Protein AF-A0A453PPY4-F1 (afdb_monomer_lite)

Organism: Aegilops tauschii subsp. strangulata (NCBI:txid200361)

Secondary structure (DSSP, 8-state):
-HHHHHHHHHHHHHHGGGSS-----PPPHHHHHHHHHHHHHHHHHHHHHHHHTT-STHHHHHHHHHHHHHTTS-GGGGHHHHHHHHHHHHHHHHHHHTT-S-GGGS--HHHHHHTSSSPPPHHHHHHHHHHHHHHHHHHHTT--HHHHHHHHHHHHHIIIIIS-SGGGHHHHHHHHHHHHHHHHHT-GGGHHHHHHHHHHHHHHHHHHHHH-SS--HHHHHHHHHHHHHHHHHHHHTT--HHHHHHHHHHHHHHHHHHHTS----TT---S---TTHHHHHHHHHHHHHHHHTT-

Foldseek 3Di:
DVLLVVLVVVQVVVPVPPDDDDDDDDDDPVNNLVSLLVSLVVLLVVLVVCVVVVHPCSLVSLLVSLQRSVQGDPQVSCLVSSLSSLLSLLVSLCVVCLPPPPLVPGDDSLVSQCPDPRHHPLVSSLSSLVSNLVSLVVCCVVPRPSSLVSNVVSLCCCQPPRQPDLVNLQVNLVSLQVVLVSQVVVDLVSLVVSLVSLVSSLVSLVVVCVPDPDPPLSSLQSNLVSLLSNLVSCVSVVHDVVSNVVSLCSSVVSVVVVVPDDDDDPPPDPPDPDPCPVVSNVVSVVSVVVVVVVD

Sequence (295 aa):
QATWAQIRLSYCRLSTRTEGHIIIEDLPKDTLKDIITDAFARIDKMVNTLHRCGSKVIRDIVVKSLSELLAHGDTSDYHKSYSVLIESWVKITLKDFANDQNMDSAPLLYHSLMGYPSPLPKKLIGSILEQELLKYGEMESRATMLCGNMQIRIIDILLNELYCSKEYYLDRSKVLVRKAHALRSSGVQNISRCLESLSEAISLLRSILLDSSRGNAIVMHELAIAYCLHAHCAQEANRGGKVIFDDARSAVGLWSKMGTSHHSSPGVIFQQPSETLVPLLCSLVDLLAMKVSQS

Structure (mmCIF, N/CA/C/O backbone):
data_AF-A0A453PPY4-F1
#
_entry.id   AF-A0A453PPY4-F1
#
loop_
_atom_site.group_PDB
_atom_site.id
_atom_site.type_symbol
_atom_site.label_atom_id
_atom_site.label_alt_id
_atom_site.label_comp_id
_atom_site.label_asym_id
_atom_site.label_entity_id
_atom_site.label_seq_id
_atom_site.pdbx_PDB_ins_code
_atom_site.Cartn_x
_atom_site.Cartn_y
_atom_site.Cartn_z
_atom_site.occupancy
_atom_site.B_iso_or_equiv
_atom_site.auth_seq_id
_atom_site.auth_comp_id
_atom_site.auth_asym_id
_atom_site.auth_atom_id
_atom_site.pdbx_PDB_model_num
ATOM 1 N N . GLN A 1 1 ? -13.877 1.313 29.189 1.00 43.31 1 GLN A N 1
ATOM 2 C CA . GLN A 1 1 ? -13.217 2.497 29.793 1.00 43.31 1 GLN A CA 1
ATOM 3 C C . GLN A 1 1 ? -11.997 2.127 30.642 1.00 43.31 1 GLN A C 1
ATOM 5 O O . GLN A 1 1 ? -10.986 2.791 30.479 1.00 43.31 1 GLN A O 1
ATOM 10 N N . ALA A 1 2 ? -12.036 1.075 31.474 1.00 47.91 2 ALA A N 1
ATOM 11 C CA . ALA A 1 2 ? -10.915 0.693 32.352 1.00 47.91 2 ALA A CA 1
ATOM 12 C C . ALA A 1 2 ? -9.595 0.358 31.620 1.00 47.91 2 ALA A C 1
ATOM 14 O O . ALA A 1 2 ? -8.552 0.858 32.016 1.00 47.91 2 ALA A O 1
ATOM 15 N N . THR A 1 3 ? -9.627 -0.395 30.514 1.00 49.12 3 THR A N 1
ATOM 16 C CA . THR A 1 3 ? -8.420 -0.727 29.723 1.00 49.12 3 THR A CA 1
ATOM 17 C C . THR A 1 3 ? -7.735 0.519 29.158 1.00 49.12 3 THR A C 1
ATOM 19 O O . THR A 1 3 ? -6.527 0.680 29.288 1.00 49.12 3 THR A O 1
ATOM 22 N N . TRP A 1 4 ? -8.529 1.442 28.610 1.00 50.38 4 TRP A N 1
ATOM 23 C CA . TRP A 1 4 ? -8.077 2.737 28.092 1.00 50.38 4 TRP A CA 1
ATOM 24 C C . TRP A 1 4 ? -7.473 3.613 29.184 1.00 50.38 4 TRP A C 1
ATOM 26 O O . TRP A 1 4 ? -6.394 4.164 29.010 1.00 50.38 4 TRP A O 1
ATOM 36 N N . ALA A 1 5 ? -8.138 3.686 30.339 1.00 52.53 5 ALA A N 1
ATOM 37 C CA . ALA A 1 5 ? -7.643 4.420 31.494 1.00 52.53 5 ALA A CA 1
ATOM 38 C C . ALA A 1 5 ? -6.341 3.819 32.037 1.00 52.53 5 ALA A C 1
ATOM 40 O O . ALA A 1 5 ? -5.437 4.564 32.385 1.00 52.53 5 ALA A O 1
ATOM 41 N N . GLN A 1 6 ? -6.214 2.493 32.071 1.00 54.56 6 GLN A N 1
ATOM 42 C CA . GLN A 1 6 ? -5.026 1.820 32.584 1.00 54.56 6 GLN A CA 1
ATOM 43 C C . GLN A 1 6 ? -3.830 1.973 31.643 1.00 54.56 6 GLN A C 1
ATOM 45 O O . GLN A 1 6 ? -2.740 2.272 32.113 1.00 54.56 6 GLN A O 1
ATOM 50 N N . ILE A 1 7 ? -4.031 1.879 30.326 1.00 53.91 7 ILE A N 1
ATOM 51 C CA . ILE A 1 7 ? -2.965 2.133 29.345 1.00 53.91 7 ILE A CA 1
ATOM 52 C C . ILE A 1 7 ? -2.578 3.614 29.333 1.00 53.91 7 ILE A C 1
ATOM 54 O O . ILE A 1 7 ? -1.393 3.937 29.363 1.00 53.91 7 ILE A O 1
ATOM 58 N N . ARG A 1 8 ? -3.559 4.522 29.379 1.00 52.62 8 ARG A N 1
ATOM 59 C CA . ARG A 1 8 ? -3.311 5.964 29.476 1.00 52.62 8 ARG A CA 1
ATOM 60 C C . ARG A 1 8 ? -2.610 6.335 30.781 1.00 52.62 8 ARG A C 1
ATOM 62 O O . ARG A 1 8 ? -1.731 7.176 30.752 1.00 52.62 8 ARG A O 1
ATOM 69 N N . LEU A 1 9 ? -2.923 5.693 31.907 1.00 52.78 9 LEU A N 1
ATOM 70 C CA . LEU A 1 9 ? -2.203 5.880 33.174 1.00 52.78 9 LEU A CA 1
ATOM 71 C C . LEU A 1 9 ? -0.770 5.349 33.097 1.00 52.78 9 LEU A C 1
ATOM 73 O O . LEU A 1 9 ? 0.145 6.028 33.560 1.00 52.78 9 LEU A O 1
ATOM 77 N N . SER A 1 10 ? -0.561 4.180 32.488 1.00 51.88 10 SER A N 1
ATOM 78 C CA . SER A 1 10 ? 0.781 3.646 32.232 1.00 51.88 10 SER A CA 1
ATOM 79 C C . SER A 1 10 ? 1.594 4.592 31.350 1.00 51.88 10 SER A C 1
ATOM 81 O O . SER A 1 10 ? 2.770 4.804 31.618 1.00 51.88 10 SER A O 1
ATOM 83 N N . TYR A 1 11 ? 0.962 5.217 30.353 1.00 45.97 11 TYR A N 1
ATOM 84 C CA . TYR A 1 11 ? 1.629 6.135 29.438 1.00 45.97 11 TYR A CA 1
ATOM 85 C C . TYR A 1 11 ? 1.823 7.558 29.988 1.00 45.97 11 TYR A C 1
ATOM 87 O O . TYR A 1 11 ? 2.898 8.134 29.858 1.00 45.97 11 TYR A O 1
ATOM 95 N N . CYS A 1 12 ? 0.835 8.146 30.663 1.00 43.00 12 CYS A N 1
ATOM 96 C CA . CYS A 1 12 ? 0.977 9.458 31.299 1.00 43.00 12 CYS A CA 1
ATOM 97 C C . CYS A 1 12 ? 2.079 9.446 32.367 1.00 43.00 12 CYS A C 1
ATOM 99 O O . CYS A 1 12 ? 2.821 10.417 32.462 1.00 43.00 12 CYS A O 1
ATOM 101 N N . ARG A 1 13 ? 2.259 8.328 33.090 1.00 44.62 13 ARG A N 1
ATOM 102 C CA . ARG A 1 13 ? 3.415 8.122 33.983 1.00 44.62 13 ARG A CA 1
ATOM 103 C C . ARG A 1 13 ? 4.765 8.144 33.247 1.00 44.62 13 ARG A C 1
ATOM 105 O O . ARG A 1 13 ? 5.772 8.463 33.869 1.00 44.62 13 ARG A O 1
ATOM 112 N N . LEU A 1 14 ? 4.792 7.830 31.949 1.00 41.56 14 LEU A N 1
ATOM 113 C CA . LEU A 1 14 ? 5.986 7.898 31.098 1.00 41.56 14 LEU A CA 1
ATOM 114 C C . LEU A 1 14 ? 6.218 9.311 30.530 1.00 41.56 14 LEU A C 1
ATOM 116 O O . LEU A 1 14 ? 7.365 9.724 30.406 1.00 41.56 14 LEU A O 1
ATOM 120 N N . SER A 1 15 ? 5.156 10.062 30.207 1.00 35.62 15 SER A N 1
ATOM 121 C CA . SER A 1 15 ? 5.246 11.361 29.515 1.00 35.62 15 SER A CA 1
ATOM 122 C C . SER A 1 15 ? 5.431 12.580 30.428 1.00 35.62 15 SER A C 1
ATOM 124 O O . SER A 1 15 ? 5.964 13.582 29.962 1.00 35.62 15 SER A O 1
ATOM 126 N N . THR A 1 16 ? 5.036 12.540 31.705 1.00 34.69 16 THR A N 1
ATOM 127 C CA . THR A 1 16 ? 5.286 13.648 32.659 1.00 34.69 16 THR A CA 1
ATOM 128 C C . THR A 1 16 ? 6.731 13.686 33.179 1.00 34.69 16 THR A C 1
ATOM 130 O O . THR A 1 16 ? 7.041 14.442 34.090 1.00 34.69 16 THR A O 1
ATOM 133 N N . ARG A 1 17 ? 7.627 12.865 32.615 1.00 42.91 17 ARG A N 1
ATOM 134 C CA . ARG A 1 17 ? 9.033 12.711 33.024 1.00 42.91 17 ARG A CA 1
ATOM 135 C C . ARG A 1 17 ? 9.975 13.821 32.539 1.00 42.91 17 ARG A C 1
ATOM 137 O O . ARG A 1 17 ? 11.157 13.769 32.864 1.00 42.91 17 ARG A O 1
ATOM 144 N N . THR A 1 18 ? 9.493 14.811 31.784 1.00 36.62 18 THR A N 1
ATOM 145 C CA . THR A 1 18 ? 10.349 15.888 31.248 1.00 36.62 18 THR A CA 1
ATOM 146 C C . THR A 1 18 ? 10.555 17.060 32.214 1.00 36.62 18 THR A C 1
ATOM 148 O O . THR A 1 18 ? 11.471 17.847 32.004 1.00 36.62 18 THR A O 1
ATOM 151 N N . GLU A 1 19 ? 9.782 17.163 33.300 1.00 35.72 19 GLU A N 1
ATOM 152 C CA . GLU A 1 19 ? 9.942 18.223 34.305 1.00 35.72 19 GLU A CA 1
ATOM 153 C C . GLU A 1 19 ? 9.882 17.648 35.726 1.00 35.72 19 GLU A C 1
ATOM 155 O O . GLU A 1 19 ? 8.814 17.398 36.276 1.00 35.72 19 GLU A O 1
ATOM 160 N N . GLY A 1 20 ? 11.056 17.473 36.339 1.00 34.19 20 GLY A N 1
ATOM 161 C CA . GLY A 1 20 ? 11.191 17.313 37.789 1.00 34.19 20 GLY A CA 1
ATOM 162 C C . GLY A 1 20 ? 11.384 15.877 38.281 1.00 34.19 20 GLY A C 1
ATOM 163 O O . GLY A 1 20 ? 10.485 15.046 38.254 1.00 34.19 20 GLY A O 1
ATOM 164 N N . HIS A 1 21 ? 12.591 15.626 38.788 1.00 40.94 21 HIS A N 1
ATOM 165 C CA . HIS A 1 21 ? 13.063 14.427 39.480 1.00 40.94 21 HIS A CA 1
ATOM 166 C C . HIS A 1 21 ? 12.036 13.680 40.350 1.00 40.94 21 HIS A C 1
ATOM 168 O O . HIS A 1 21 ? 11.697 14.170 41.423 1.00 40.94 21 HIS A O 1
ATOM 174 N N . ILE A 1 22 ? 11.723 12.424 39.993 1.00 33.16 22 ILE A N 1
ATOM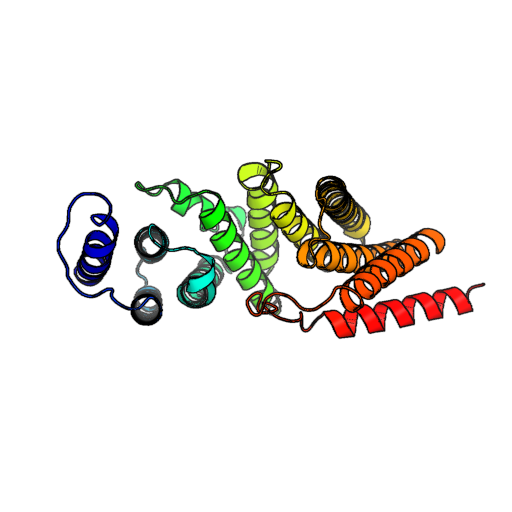 175 C CA . ILE A 1 22 ? 11.502 11.316 40.944 1.00 33.16 22 ILE A CA 1
ATOM 176 C C . ILE A 1 22 ? 12.042 10.019 40.311 1.00 33.16 22 ILE A C 1
ATOM 178 O O . ILE A 1 22 ? 11.640 9.637 39.213 1.00 33.16 22 ILE A O 1
ATOM 182 N N . ILE A 1 23 ? 12.971 9.353 41.002 1.00 40.59 23 ILE A N 1
ATOM 183 C CA . ILE A 1 23 ? 13.568 8.066 40.614 1.00 40.59 23 ILE A CA 1
ATOM 184 C C . ILE A 1 23 ? 12.513 6.966 40.809 1.00 40.59 23 ILE A C 1
ATOM 186 O O . ILE A 1 23 ? 12.237 6.571 41.938 1.00 40.59 23 ILE A O 1
ATOM 190 N N . ILE A 1 24 ? 11.914 6.484 39.718 1.00 36.06 24 ILE A N 1
ATOM 191 C CA . ILE A 1 24 ? 11.150 5.227 39.667 1.00 36.06 24 ILE A CA 1
ATOM 192 C C . ILE A 1 24 ? 11.548 4.528 38.366 1.00 36.06 24 ILE A C 1
ATOM 194 O O . ILE A 1 24 ? 11.476 5.147 37.303 1.00 36.06 24 ILE A O 1
ATOM 198 N N . GLU A 1 25 ? 11.990 3.274 38.491 1.00 40.47 25 GLU A N 1
ATOM 199 C CA . GLU A 1 25 ? 12.547 2.404 37.446 1.00 40.47 25 GLU A CA 1
ATOM 200 C C . GLU A 1 25 ? 11.850 2.558 36.082 1.00 40.47 25 GLU A C 1
ATOM 202 O O . GLU A 1 25 ? 10.623 2.512 35.968 1.00 40.47 25 GLU A O 1
ATOM 207 N N . ASP A 1 26 ? 12.646 2.766 35.032 1.00 49.00 26 ASP A N 1
ATOM 208 C CA . ASP A 1 26 ? 12.189 2.751 33.644 1.00 49.00 26 ASP A CA 1
ATOM 209 C C . ASP A 1 26 ? 11.538 1.404 33.318 1.00 49.00 26 ASP A C 1
ATOM 211 O O . ASP A 1 26 ? 12.198 0.366 33.349 1.00 49.00 26 ASP A O 1
ATOM 215 N N . LEU A 1 27 ? 10.241 1.409 32.980 1.00 56.94 27 LEU A N 1
ATOM 216 C CA . LEU A 1 27 ? 9.609 0.223 32.409 1.00 56.94 27 LEU A CA 1
ATOM 217 C C . LEU A 1 27 ? 10.290 -0.060 31.059 1.00 56.94 27 LEU A C 1
ATOM 219 O O . LEU A 1 27 ? 10.285 0.827 30.198 1.00 56.94 27 LEU A O 1
ATOM 223 N N . PRO A 1 28 ? 10.863 -1.256 30.841 1.00 71.06 28 PRO A N 1
ATOM 224 C CA . PRO A 1 28 ? 11.573 -1.557 29.607 1.00 71.06 28 PRO A CA 1
ATOM 225 C C . PRO A 1 28 ? 10.676 -1.356 28.381 1.00 71.06 28 PRO A C 1
ATOM 227 O O . PRO A 1 28 ? 9.495 -1.714 28.391 1.00 71.06 28 PRO A O 1
ATOM 230 N N . LYS A 1 29 ? 11.246 -0.805 27.303 1.00 68.44 29 LYS A N 1
ATOM 231 C CA . LYS A 1 29 ? 10.549 -0.556 26.027 1.00 68.44 29 LYS A CA 1
ATOM 232 C C . LYS A 1 29 ? 9.854 -1.816 25.490 1.00 68.44 29 LYS A C 1
ATOM 234 O O . LYS A 1 29 ? 8.744 -1.731 24.968 1.00 68.44 29 LYS A O 1
ATOM 239 N N . ASP A 1 30 ? 10.476 -2.976 25.684 1.00 73.88 30 ASP A N 1
ATOM 240 C CA . ASP A 1 30 ? 9.924 -4.275 25.294 1.00 73.88 30 ASP A CA 1
ATOM 241 C C . ASP A 1 30 ? 8.666 -4.630 26.098 1.00 73.88 30 ASP A C 1
ATOM 243 O O . ASP A 1 30 ? 7.651 -5.012 25.522 1.00 73.88 30 ASP A O 1
ATOM 247 N N . THR A 1 31 ? 8.662 -4.373 27.408 1.00 76.81 31 THR A N 1
ATOM 248 C CA . THR A 1 31 ? 7.485 -4.589 28.259 1.00 76.81 31 THR A CA 1
ATOM 249 C C . THR A 1 31 ? 6.311 -3.704 27.836 1.00 76.81 31 THR A C 1
ATOM 251 O O . THR A 1 31 ? 5.165 -4.152 27.815 1.00 76.81 31 THR A O 1
ATOM 254 N N . LEU A 1 32 ? 6.571 -2.448 27.457 1.00 75.19 32 LEU A N 1
ATOM 255 C CA . LEU A 1 32 ? 5.530 -1.555 26.936 1.00 75.19 32 LEU A CA 1
ATOM 256 C C . LEU A 1 32 ? 4.953 -2.072 25.609 1.00 75.19 32 LEU A C 1
ATOM 258 O O . LEU A 1 32 ? 3.738 -2.039 25.401 1.00 75.19 32 LEU A O 1
ATOM 262 N N . LYS A 1 33 ? 5.814 -2.582 24.726 1.00 79.00 33 LYS A N 1
ATOM 263 C CA . LYS A 1 33 ? 5.414 -3.187 23.454 1.00 79.00 33 LYS A CA 1
ATOM 264 C C . LYS A 1 33 ? 4.556 -4.427 23.634 1.00 79.00 33 LYS A C 1
ATOM 266 O O . LYS A 1 33 ? 3.551 -4.553 22.930 1.00 79.00 33 LYS A O 1
ATOM 271 N N . ASP A 1 34 ? 4.882 -5.284 24.588 1.00 82.19 34 ASP A N 1
ATOM 272 C CA . ASP A 1 34 ? 4.074 -6.462 24.896 1.00 82.19 34 ASP A CA 1
ATOM 273 C C . ASP A 1 34 ? 2.695 -6.069 25.439 1.00 82.19 34 ASP A C 1
ATOM 275 O O . ASP A 1 34 ? 1.681 -6.598 24.982 1.00 82.19 34 ASP A O 1
ATOM 279 N N . ILE A 1 35 ? 2.628 -5.068 26.326 1.00 81.94 35 ILE A N 1
ATOM 280 C CA . ILE A 1 35 ? 1.359 -4.541 26.857 1.00 81.94 35 ILE A CA 1
ATOM 281 C C . ILE A 1 35 ? 0.480 -3.975 25.735 1.00 81.94 35 ILE A C 1
ATOM 283 O O . ILE A 1 35 ? -0.713 -4.272 25.671 1.00 81.94 35 ILE A O 1
ATOM 287 N N . ILE A 1 36 ? 1.053 -3.161 24.843 1.00 81.75 36 ILE A N 1
ATOM 288 C CA . ILE A 1 36 ? 0.318 -2.575 23.713 1.00 81.75 36 ILE A CA 1
ATOM 289 C C . ILE A 1 36 ? -0.147 -3.673 22.747 1.00 81.75 36 ILE A C 1
ATOM 291 O O . ILE A 1 36 ? -1.279 -3.634 22.265 1.00 81.75 36 ILE A O 1
ATOM 295 N N . THR A 1 37 ? 0.690 -4.679 22.497 1.00 85.75 37 THR A N 1
ATOM 296 C CA . THR A 1 37 ? 0.349 -5.817 21.631 1.00 85.75 37 THR A CA 1
ATOM 297 C C . THR A 1 37 ? -0.794 -6.651 22.210 1.00 85.75 37 THR A C 1
ATOM 299 O O . THR A 1 37 ? -1.757 -6.932 21.496 1.00 85.75 37 THR A O 1
ATOM 302 N N . ASP A 1 38 ? -0.748 -6.988 23.503 1.00 86.12 38 ASP A N 1
ATOM 303 C CA . ASP A 1 38 ? -1.844 -7.683 24.196 1.00 86.12 38 ASP A CA 1
ATOM 304 C C . ASP A 1 38 ? -3.133 -6.847 24.179 1.00 86.12 38 ASP A C 1
ATOM 306 O O . ASP A 1 38 ? -4.217 -7.369 23.912 1.00 86.12 38 ASP A O 1
ATOM 310 N N . ALA A 1 39 ? -3.030 -5.528 24.380 1.00 87.06 39 ALA A N 1
ATOM 311 C CA . ALA A 1 39 ? -4.179 -4.634 24.304 1.00 87.06 39 ALA A CA 1
ATOM 312 C C . ALA A 1 39 ? -4.849 -4.678 22.922 1.00 87.06 39 ALA A C 1
ATOM 314 O O . ALA A 1 39 ? -6.062 -4.892 22.847 1.00 87.06 39 ALA A O 1
ATOM 315 N N . PHE A 1 40 ? -4.080 -4.541 21.835 1.00 89.62 40 PHE A N 1
ATOM 316 C CA . PHE A 1 40 ? -4.616 -4.641 20.475 1.00 89.62 40 PHE A CA 1
ATOM 317 C C . PHE A 1 40 ? -5.253 -6.008 20.202 1.00 89.62 40 PHE A C 1
ATOM 319 O O . PHE A 1 40 ? -6.358 -6.052 19.666 1.00 89.62 40 PHE A O 1
ATOM 326 N N . ALA A 1 41 ? -4.632 -7.111 20.630 1.00 89.38 41 ALA A N 1
ATOM 327 C CA . ALA A 1 41 ? -5.189 -8.454 20.459 1.00 89.38 41 ALA A CA 1
ATOM 328 C C . ALA A 1 41 ? -6.521 -8.648 21.212 1.00 89.38 41 ALA A C 1
ATOM 330 O O . ALA A 1 41 ? -7.473 -9.236 20.691 1.00 89.38 41 ALA A O 1
ATOM 331 N N . ARG A 1 42 ? -6.634 -8.122 22.438 1.00 89.75 42 ARG A N 1
ATOM 332 C CA . ARG A 1 42 ? -7.888 -8.167 23.210 1.00 89.75 42 ARG A CA 1
ATOM 333 C C . ARG A 1 42 ? -8.984 -7.323 22.573 1.00 89.75 42 ARG A C 1
ATOM 335 O O . ARG A 1 42 ? -10.135 -7.761 22.521 1.00 89.75 42 ARG A O 1
ATOM 342 N N . ILE A 1 43 ? -8.636 -6.127 22.099 1.00 90.88 43 ILE A N 1
ATOM 343 C CA . ILE A 1 43 ? -9.569 -5.237 21.401 1.00 90.88 43 ILE A CA 1
ATOM 344 C C . ILE A 1 43 ? -10.047 -5.893 20.109 1.00 90.88 43 ILE A C 1
ATOM 346 O O . ILE A 1 43 ? -11.246 -5.894 19.857 1.00 90.88 43 ILE A O 1
ATOM 350 N N . ASP A 1 44 ? -9.150 -6.503 19.339 1.00 91.94 44 ASP A N 1
ATOM 351 C CA . ASP A 1 44 ? -9.488 -7.239 18.122 1.00 91.94 44 ASP A CA 1
ATOM 352 C C . ASP A 1 44 ? -10.521 -8.347 18.390 1.00 91.94 44 ASP A C 1
ATOM 354 O O . ASP A 1 44 ? -11.578 -8.407 17.753 1.00 91.94 44 ASP A O 1
ATOM 358 N N . LYS A 1 45 ? -10.286 -9.171 19.419 1.00 90.50 45 LYS A N 1
ATOM 359 C CA . LYS A 1 45 ? -11.233 -10.215 19.837 1.00 90.50 45 LYS A CA 1
ATOM 360 C C . LYS A 1 45 ? -12.596 -9.633 20.226 1.00 90.50 45 LYS A C 1
ATOM 362 O O . LYS A 1 45 ? -13.638 -10.202 19.885 1.00 90.50 45 LYS A O 1
ATOM 367 N N . MET A 1 46 ? -12.603 -8.502 20.932 1.00 91.25 46 MET A N 1
ATOM 368 C CA . MET A 1 46 ? -13.828 -7.794 21.310 1.00 91.25 46 MET A CA 1
ATOM 369 C C . MET A 1 46 ? -14.565 -7.249 20.079 1.00 91.25 46 MET A C 1
ATOM 371 O O . MET A 1 46 ? -15.765 -7.475 19.951 1.00 91.25 46 MET A O 1
ATOM 375 N N . VAL A 1 47 ? -13.855 -6.592 19.161 1.00 90.94 47 VAL A N 1
ATOM 376 C CA . VAL A 1 47 ? -14.371 -6.055 17.892 1.00 90.94 47 VAL A CA 1
ATOM 377 C C . VAL A 1 47 ? -15.042 -7.155 17.071 1.00 90.94 47 VAL A C 1
ATOM 379 O O . VAL A 1 47 ? -16.200 -7.012 16.680 1.00 90.94 47 VAL A O 1
ATOM 382 N N . ASN A 1 48 ? -14.371 -8.293 16.902 1.00 89.81 48 ASN A N 1
ATOM 383 C CA . ASN A 1 48 ? -14.908 -9.442 16.178 1.00 89.81 48 ASN A CA 1
ATOM 384 C C . ASN A 1 48 ? -16.150 -10.044 16.856 1.00 89.81 48 ASN A C 1
ATOM 386 O O . ASN A 1 48 ? -17.101 -10.446 16.183 1.00 89.81 48 ASN A O 1
ATOM 390 N N . THR A 1 49 ? -16.179 -10.085 18.191 1.00 89.69 49 THR A N 1
ATOM 391 C CA . THR A 1 49 ? -17.347 -10.569 18.946 1.00 89.69 49 THR A CA 1
ATOM 392 C C . THR A 1 49 ? -18.535 -9.618 18.790 1.00 89.69 49 THR A C 1
ATOM 394 O O . THR A 1 49 ? -19.642 -10.060 18.494 1.00 89.69 49 THR A O 1
ATOM 397 N N . LEU A 1 50 ? -18.303 -8.308 18.912 1.00 88.50 50 LEU A N 1
ATOM 398 C CA . LEU A 1 50 ? -19.331 -7.282 18.741 1.00 88.50 50 LEU A CA 1
ATOM 399 C C . LEU A 1 50 ? -19.889 -7.250 17.311 1.00 88.50 50 LEU A C 1
ATOM 401 O O . LEU A 1 50 ? -21.094 -7.053 17.150 1.00 88.50 50 LEU A O 1
ATOM 405 N N . HIS A 1 51 ? -19.052 -7.490 16.291 1.00 91.50 51 HIS A N 1
ATOM 406 C CA . HIS A 1 51 ? -19.493 -7.598 14.889 1.00 91.50 51 HIS A CA 1
ATOM 407 C C . HIS A 1 51 ? -20.488 -8.730 14.705 1.00 91.50 51 HIS A C 1
ATOM 409 O O . HIS A 1 51 ? -21.568 -8.524 14.159 1.00 91.50 51 HIS A O 1
ATOM 415 N N . ARG A 1 52 ? -20.180 -9.905 15.264 1.00 89.81 52 ARG A N 1
ATOM 416 C CA . ARG A 1 52 ? -21.081 -11.065 15.231 1.00 89.81 52 ARG A CA 1
ATOM 417 C C . ARG A 1 52 ? -22.409 -10.814 15.947 1.00 89.81 52 ARG A C 1
ATOM 419 O O . ARG A 1 52 ? -23.402 -11.438 15.595 1.00 89.81 52 ARG A O 1
ATOM 426 N N . CYS A 1 53 ? -22.430 -9.912 16.924 1.00 90.44 53 CYS A N 1
ATOM 427 C CA . CYS A 1 53 ? -23.643 -9.489 17.622 1.00 90.44 53 CYS A CA 1
ATOM 428 C C . CYS A 1 53 ? -24.397 -8.343 16.916 1.00 90.44 53 CYS A C 1
ATOM 430 O O . CYS A 1 53 ? -25.388 -7.864 17.457 1.00 90.44 53 CYS A O 1
ATOM 432 N N . GLY A 1 54 ? -23.945 -7.879 15.744 1.00 86.69 54 GLY A N 1
ATOM 433 C CA . GLY A 1 54 ? -24.601 -6.811 14.978 1.00 86.69 54 GLY A CA 1
ATOM 434 C C . GLY A 1 54 ? -24.398 -5.400 15.544 1.00 86.69 54 GLY A C 1
ATOM 435 O O . GLY A 1 54 ? -25.180 -4.494 15.255 1.00 86.69 54 GLY A O 1
ATOM 436 N N . SER A 1 55 ? -23.371 -5.195 16.373 1.00 86.69 55 SER A N 1
ATOM 437 C CA . SER A 1 55 ? -23.093 -3.892 16.980 1.00 86.69 55 SER A CA 1
ATOM 438 C C . SER A 1 55 ? -22.616 -2.866 15.949 1.00 86.69 55 SER A C 1
ATOM 440 O O . SER A 1 55 ? -21.727 -3.141 15.149 1.00 86.69 55 SER A O 1
ATOM 442 N N . LYS A 1 56 ? -23.150 -1.642 16.011 1.00 82.88 56 LYS A N 1
ATOM 443 C CA . LYS A 1 56 ? -22.771 -0.550 15.095 1.00 82.88 56 LYS A CA 1
ATOM 444 C C . LYS A 1 56 ? -21.585 0.292 15.581 1.00 82.88 56 LYS A C 1
ATOM 446 O O . LYS A 1 56 ? -20.995 1.009 14.785 1.00 82.88 56 LYS A O 1
ATOM 451 N N . VAL A 1 57 ? -21.192 0.179 16.855 1.00 85.50 57 VAL A N 1
ATOM 452 C CA . VAL A 1 57 ? -20.138 1.025 17.470 1.00 85.50 57 VAL A CA 1
ATOM 453 C C . VAL A 1 57 ? -18.708 0.537 17.206 1.00 85.50 57 VAL A C 1
ATOM 455 O O . VAL A 1 57 ? -17.742 1.055 17.757 1.00 85.50 57 VAL A O 1
ATOM 458 N N . ILE A 1 58 ? -18.546 -0.505 16.393 1.00 87.88 58 ILE A N 1
ATOM 459 C CA . ILE A 1 58 ? -17.262 -1.192 16.208 1.00 87.88 58 ILE A CA 1
ATOM 460 C C . ILE A 1 58 ? -16.223 -0.288 15.554 1.00 87.88 58 ILE A C 1
ATOM 462 O O . ILE A 1 58 ? -15.061 -0.292 15.956 1.00 87.88 58 ILE A O 1
ATOM 466 N N . ARG A 1 59 ? -16.648 0.510 14.571 1.00 88.06 59 ARG A N 1
ATOM 467 C CA . ARG A 1 59 ? -15.768 1.439 13.857 1.00 88.06 59 ARG A CA 1
ATOM 468 C C . ARG A 1 59 ? -15.209 2.495 14.808 1.00 88.06 59 ARG A C 1
ATOM 470 O O . ARG A 1 59 ? -14.003 2.715 14.819 1.00 88.06 59 ARG A O 1
ATOM 477 N N . ASP A 1 60 ? -16.052 3.032 15.688 1.00 89.25 60 ASP A N 1
ATOM 478 C CA . ASP A 1 60 ? -15.634 3.990 16.714 1.00 89.25 60 ASP A CA 1
ATOM 479 C C . ASP A 1 60 ? -14.633 3.370 17.690 1.00 89.25 60 ASP A C 1
ATOM 481 O O . ASP A 1 60 ? -13.658 4.016 18.067 1.00 89.25 60 ASP A O 1
ATOM 485 N N . ILE A 1 61 ? -14.831 2.101 18.071 1.00 89.38 61 ILE A N 1
ATOM 486 C CA . ILE A 1 61 ? -13.883 1.369 18.919 1.00 89.38 61 ILE A CA 1
ATOM 487 C C . ILE A 1 61 ? -12.532 1.238 18.217 1.00 89.38 61 ILE A C 1
ATOM 489 O O . ILE A 1 61 ? -11.512 1.518 18.844 1.00 89.38 61 ILE A O 1
ATOM 493 N N . VAL A 1 62 ? -12.503 0.836 16.943 1.00 91.62 62 VAL A N 1
ATOM 494 C CA . VAL A 1 62 ? -11.254 0.698 16.177 1.00 91.62 62 VAL A CA 1
ATOM 495 C C . VAL A 1 62 ? -10.512 2.032 16.110 1.00 91.62 62 VAL A C 1
ATOM 497 O O . VAL A 1 62 ? -9.344 2.107 16.488 1.00 91.62 62 VAL A O 1
ATOM 500 N N . VAL A 1 63 ? -11.207 3.090 15.694 1.00 91.38 63 VAL A N 1
ATOM 501 C CA . VAL A 1 63 ? -10.642 4.435 15.514 1.00 91.38 63 VAL A CA 1
ATOM 502 C C . VAL A 1 63 ? -10.123 4.978 16.837 1.00 91.38 63 VAL A C 1
ATOM 504 O O . VAL A 1 63 ? -8.967 5.381 16.925 1.00 91.38 63 VAL A O 1
ATOM 507 N N . LYS A 1 64 ? -10.931 4.898 17.899 1.00 89.50 64 LYS A N 1
ATOM 508 C CA . LYS A 1 64 ? -10.515 5.261 19.255 1.00 89.50 64 LYS A CA 1
ATOM 509 C C . LYS A 1 64 ? -9.269 4.499 19.690 1.00 89.50 64 LYS A C 1
ATOM 511 O O . LYS A 1 64 ? -8.386 5.084 20.308 1.00 89.50 64 LYS A O 1
ATOM 516 N N . SER A 1 65 ? -9.195 3.213 19.360 1.00 88.50 65 SER A N 1
ATOM 517 C CA . SER A 1 65 ? -8.079 2.373 19.776 1.00 88.50 65 SER A CA 1
ATOM 518 C C . SER A 1 65 ? -6.774 2.757 19.107 1.00 88.50 65 SER A C 1
ATOM 520 O O . SER A 1 65 ? -5.752 2.881 19.778 1.00 88.50 65 SER A O 1
ATOM 522 N N . LEU A 1 66 ? -6.821 2.984 17.796 1.00 89.94 66 LEU A N 1
ATOM 523 C CA . LEU A 1 66 ? -5.679 3.479 17.040 1.00 89.94 66 LEU A CA 1
ATOM 524 C C . LEU A 1 66 ? -5.254 4.857 17.560 1.00 89.94 66 LEU A C 1
ATOM 526 O O . LEU A 1 66 ? -4.076 5.061 17.829 1.00 89.94 66 LEU A O 1
ATOM 530 N N . SER A 1 67 ? -6.206 5.763 17.792 1.00 87.50 67 SER A N 1
ATOM 531 C CA . SER A 1 67 ? -5.916 7.111 18.284 1.00 87.50 67 SER A CA 1
ATOM 532 C C . SER A 1 67 ? -5.306 7.128 19.686 1.00 87.50 67 SER A C 1
ATOM 534 O O . SER A 1 67 ? -4.333 7.835 19.917 1.00 87.50 67 SER A O 1
ATOM 536 N N . GLU A 1 68 ? -5.845 6.361 20.636 1.00 83.19 68 GLU A N 1
ATOM 537 C CA . GLU A 1 68 ? -5.400 6.415 22.035 1.00 83.19 68 GLU A CA 1
ATOM 538 C C . GLU A 1 68 ? -4.147 5.569 22.313 1.00 83.19 68 GLU A C 1
ATOM 540 O O . GLU A 1 68 ? -3.313 5.992 23.111 1.00 83.19 68 GLU A O 1
ATOM 545 N N . LEU A 1 69 ? -3.975 4.402 21.670 1.00 78.31 69 LEU A N 1
ATOM 546 C CA . LEU A 1 69 ? -2.782 3.562 21.887 1.00 78.31 69 LEU A CA 1
ATOM 547 C C . LEU A 1 69 ? -1.552 4.073 21.140 1.00 78.31 69 LEU A C 1
ATOM 549 O O . LEU A 1 69 ? -0.432 3.814 21.577 1.00 78.31 69 LEU A O 1
ATOM 553 N N . LEU A 1 70 ? -1.743 4.777 20.020 1.00 79.62 70 LEU A N 1
ATOM 554 C CA . LEU A 1 70 ? -0.640 5.223 19.166 1.00 79.62 70 LEU A CA 1
ATOM 555 C C . LEU A 1 70 ? -0.272 6.699 19.350 1.00 79.62 70 LEU A C 1
ATOM 557 O O . LEU A 1 70 ? 0.733 7.119 18.785 1.00 79.62 70 LEU A O 1
ATOM 561 N N . ALA A 1 71 ? -0.988 7.476 20.177 1.00 71.62 71 ALA A N 1
ATOM 562 C CA . ALA A 1 71 ? -0.712 8.903 20.454 1.00 71.62 71 ALA A CA 1
ATOM 563 C C . ALA A 1 71 ? 0.690 9.206 21.036 1.00 71.62 71 ALA A C 1
ATOM 565 O O . ALA A 1 71 ? 1.032 10.342 21.356 1.00 71.62 71 ALA A O 1
ATOM 566 N N . HIS A 1 72 ? 1.474 8.166 21.264 1.00 61.00 72 HIS A N 1
ATOM 567 C CA . HIS A 1 72 ? 2.342 8.034 22.411 1.00 61.00 72 HIS A CA 1
ATOM 568 C C . HIS A 1 72 ? 3.577 7.153 22.074 1.00 61.00 72 HIS A C 1
ATOM 570 O O . HIS A 1 72 ? 4.565 7.103 22.801 1.00 61.00 72 HIS A O 1
ATOM 576 N N . GLY A 1 73 ? 3.592 6.477 20.926 1.00 57.56 73 GLY A N 1
ATOM 577 C CA . GLY A 1 73 ? 4.705 5.622 20.511 1.00 57.56 73 GLY A CA 1
ATOM 578 C C . GLY A 1 73 ? 5.392 6.116 19.243 1.00 57.56 73 GLY A C 1
ATOM 579 O O . GLY A 1 73 ? 4.738 6.681 18.368 1.00 57.56 73 GLY A O 1
ATOM 580 N N . ASP A 1 74 ? 6.690 5.825 19.098 1.00 58.72 74 ASP A N 1
ATOM 581 C CA . ASP A 1 74 ? 7.282 5.750 17.761 1.00 58.72 74 ASP A CA 1
ATOM 582 C C . ASP A 1 74 ? 6.665 4.548 17.028 1.00 58.72 74 ASP A C 1
ATOM 584 O O . ASP A 1 74 ? 6.685 3.406 17.486 1.00 58.72 74 ASP A O 1
ATOM 588 N N . THR A 1 75 ? 6.022 4.846 15.909 1.00 58.59 75 THR A N 1
ATOM 589 C CA . THR A 1 75 ? 5.030 4.002 15.232 1.00 58.59 75 THR A CA 1
ATOM 590 C C . THR A 1 75 ? 5.617 2.747 14.592 1.00 58.59 75 THR A C 1
ATOM 592 O O . THR A 1 75 ? 4.912 1.748 14.428 1.00 58.59 75 THR A O 1
ATOM 595 N N . SER A 1 76 ? 6.914 2.782 14.272 1.00 61.78 76 SER A N 1
ATOM 596 C CA . SER A 1 76 ? 7.617 1.677 13.617 1.00 61.78 76 SER A CA 1
ATOM 597 C C . SER A 1 76 ? 7.703 0.430 14.504 1.00 61.78 76 SER A C 1
ATOM 599 O O . SER A 1 76 ? 7.609 -0.694 14.003 1.00 61.78 76 SER A O 1
ATOM 601 N N . ASP A 1 77 ? 7.774 0.614 15.824 1.00 64.75 77 ASP A N 1
ATOM 602 C CA . ASP A 1 77 ? 7.912 -0.479 16.787 1.00 64.75 77 ASP A CA 1
ATOM 603 C C . ASP A 1 77 ? 6.615 -1.269 16.997 1.00 64.75 77 ASP A C 1
ATOM 605 O O . ASP A 1 77 ? 6.668 -2.453 17.352 1.00 64.75 77 ASP A O 1
ATOM 609 N N . TYR A 1 78 ? 5.465 -0.640 16.736 1.00 72.12 78 TYR A N 1
ATOM 610 C CA . TYR A 1 78 ? 4.131 -1.185 17.009 1.00 72.12 78 TYR A CA 1
ATOM 611 C C . TYR A 1 78 ? 3.380 -1.626 15.751 1.00 72.12 78 TYR A C 1
ATOM 613 O O . TYR A 1 78 ? 2.236 -2.064 15.858 1.00 72.12 78 TYR A O 1
ATOM 621 N N . HIS A 1 79 ? 4.002 -1.554 14.566 1.00 72.69 79 HIS A N 1
ATOM 622 C CA . HIS A 1 79 ? 3.371 -1.912 13.288 1.00 72.69 79 HIS A CA 1
ATOM 623 C C . HIS A 1 79 ? 2.653 -3.265 13.332 1.00 72.69 79 HIS A C 1
ATOM 625 O O . HIS A 1 79 ? 1.491 -3.369 12.946 1.00 72.69 79 HIS A O 1
ATOM 631 N N . LYS A 1 80 ? 3.321 -4.297 13.863 1.00 78.31 80 LYS A N 1
ATOM 632 C CA . LYS A 1 80 ? 2.731 -5.636 14.013 1.00 78.31 80 LYS A CA 1
ATOM 633 C C . LYS A 1 80 ? 1.554 -5.646 14.990 1.00 78.31 80 LYS A C 1
ATOM 635 O O . LYS A 1 80 ? 0.586 -6.363 14.763 1.00 78.31 80 LYS A O 1
ATOM 640 N N . SER A 1 81 ? 1.635 -4.847 16.051 1.00 81.38 81 SER A N 1
ATOM 641 C CA . SER A 1 81 ? 0.658 -4.807 17.137 1.00 81.38 81 SER A CA 1
ATOM 642 C C . SER A 1 81 ? -0.698 -4.290 16.664 1.00 81.38 81 SER A C 1
ATOM 644 O O . SER A 1 81 ? -1.707 -4.911 16.966 1.00 81.38 81 SER A O 1
ATOM 646 N N . TYR A 1 82 ? -0.744 -3.202 15.889 1.00 87.00 82 TYR A N 1
ATOM 647 C CA . TYR A 1 82 ? -2.019 -2.638 15.424 1.00 87.00 82 TYR A CA 1
ATOM 648 C C . TYR A 1 82 ? -2.508 -3.209 14.083 1.00 87.00 82 TYR A C 1
ATOM 650 O O . TYR A 1 82 ? -3.675 -3.026 13.734 1.00 87.00 82 TYR A O 1
ATOM 658 N N . SER A 1 83 ? -1.655 -3.934 13.344 1.00 88.56 83 SER A N 1
ATOM 659 C CA . SER A 1 83 ? -2.013 -4.562 12.059 1.00 88.56 83 SER A CA 1
ATOM 660 C C . SER A 1 83 ? -3.205 -5.521 12.184 1.00 88.56 83 SER A C 1
ATOM 662 O O . SER A 1 83 ? -4.062 -5.542 11.303 1.00 88.56 83 SER A O 1
ATOM 664 N N . VAL A 1 84 ? -3.328 -6.239 13.311 1.00 90.69 84 VAL A N 1
ATOM 665 C CA . VAL A 1 84 ? -4.475 -7.135 13.576 1.00 90.69 84 VAL A CA 1
ATOM 666 C C . VAL A 1 84 ? -5.806 -6.381 13.575 1.00 90.69 84 VAL A C 1
ATOM 668 O O . VAL A 1 84 ? -6.792 -6.844 13.009 1.00 90.69 84 VAL A O 1
ATOM 671 N N . LEU A 1 85 ? -5.820 -5.168 14.134 1.00 92.44 85 LEU A N 1
ATOM 672 C CA . LEU A 1 85 ? -7.028 -4.360 14.233 1.00 92.44 85 LEU A CA 1
ATOM 673 C C . LEU A 1 85 ? -7.415 -3.760 12.875 1.00 92.44 85 LEU A C 1
ATOM 675 O O . LEU A 1 85 ? -8.599 -3.691 12.548 1.00 92.44 85 LEU A O 1
ATOM 679 N N . ILE A 1 86 ? -6.420 -3.375 12.068 1.00 93.75 86 ILE A N 1
ATOM 680 C CA . ILE A 1 86 ? -6.623 -2.939 10.679 1.00 93.75 86 ILE A CA 1
ATOM 681 C C . ILE A 1 86 ? -7.167 -4.094 9.833 1.00 93.75 86 ILE A C 1
ATOM 683 O O . ILE A 1 86 ? -8.091 -3.905 9.047 1.00 93.75 86 ILE A O 1
ATOM 687 N N . GLU A 1 87 ? -6.654 -5.310 10.018 1.00 93.12 87 GLU A N 1
ATOM 688 C CA . GLU A 1 87 ? -7.171 -6.488 9.325 1.00 93.12 87 GLU A CA 1
ATOM 689 C C . GLU A 1 87 ? -8.648 -6.744 9.663 1.00 93.12 87 GLU A C 1
ATOM 691 O O . GLU A 1 87 ? -9.453 -7.010 8.766 1.00 93.12 87 GLU A O 1
ATOM 696 N N . SER A 1 88 ? -9.032 -6.619 10.936 1.00 92.31 88 SER A N 1
ATOM 697 C CA . SER A 1 88 ? -10.436 -6.721 11.346 1.00 92.31 88 SER A CA 1
ATOM 698 C C . SER A 1 88 ? -11.299 -5.597 10.781 1.00 92.31 88 SER A C 1
ATOM 700 O O . SER A 1 88 ? -12.403 -5.876 10.313 1.00 92.31 88 SER A O 1
ATOM 702 N N . TRP A 1 89 ? -10.802 -4.356 10.748 1.00 94.31 89 TRP A N 1
ATOM 703 C CA . TRP A 1 89 ? -11.476 -3.248 10.066 1.00 94.31 89 TRP A CA 1
ATOM 704 C C . TRP A 1 89 ? -11.779 -3.592 8.605 1.00 94.31 89 TRP A C 1
ATOM 706 O O . TRP A 1 89 ? -12.937 -3.545 8.195 1.00 94.31 89 TRP A O 1
ATOM 716 N N . VAL A 1 90 ? -10.766 -4.024 7.847 1.00 92.88 90 VAL A N 1
ATOM 717 C CA . VAL A 1 90 ? -10.915 -4.397 6.435 1.00 92.88 90 VAL A CA 1
ATOM 718 C C . VAL A 1 90 ? -11.921 -5.538 6.270 1.00 92.88 90 VAL A C 1
ATOM 720 O O . VAL 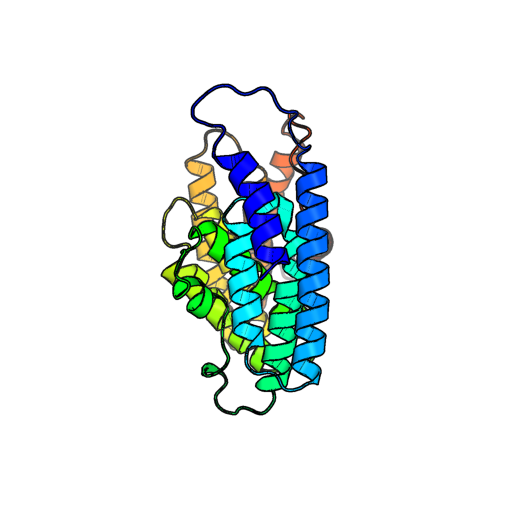A 1 90 ? -12.844 -5.429 5.467 1.00 92.88 90 VAL A O 1
ATOM 723 N N . LYS A 1 91 ? -11.821 -6.612 7.066 1.00 91.50 91 LYS A N 1
ATOM 724 C CA . LYS A 1 91 ? -12.764 -7.746 6.999 1.00 91.50 91 LYS A CA 1
ATOM 725 C C . LYS A 1 91 ? -14.207 -7.330 7.261 1.00 91.50 91 LYS A C 1
ATOM 727 O O . LYS A 1 91 ? -15.114 -7.859 6.621 1.00 91.50 91 LYS A O 1
ATOM 732 N N . ILE A 1 92 ? -14.423 -6.444 8.227 1.00 90.81 92 ILE A N 1
ATOM 733 C CA . ILE A 1 92 ? -15.753 -5.947 8.582 1.00 90.81 92 ILE A CA 1
ATOM 734 C C . ILE A 1 92 ? -16.297 -5.078 7.453 1.00 90.81 92 ILE A C 1
ATOM 736 O O . ILE A 1 92 ? -17.404 -5.330 6.990 1.00 90.81 92 ILE A O 1
ATOM 740 N N . THR A 1 93 ? -15.503 -4.136 6.941 1.00 91.00 93 THR A N 1
ATOM 741 C CA . THR A 1 93 ? -15.892 -3.288 5.808 1.00 91.00 93 THR A CA 1
ATOM 742 C C . THR A 1 93 ? -16.243 -4.123 4.578 1.00 91.00 93 THR A C 1
ATOM 744 O O . THR A 1 93 ? -17.302 -3.930 3.990 1.00 91.00 93 THR A O 1
ATOM 747 N N . LEU A 1 94 ? -15.429 -5.123 4.232 1.00 89.50 94 LEU A N 1
ATOM 748 C CA . LEU A 1 94 ? -15.727 -6.009 3.105 1.00 89.50 94 LEU A CA 1
ATOM 749 C C . LEU A 1 94 ? -17.025 -6.799 3.305 1.00 89.50 94 LEU A C 1
ATOM 751 O O . LEU A 1 94 ? -17.764 -6.985 2.347 1.00 89.50 94 LEU A O 1
ATOM 755 N N . LYS A 1 95 ? -17.328 -7.254 4.526 1.00 88.62 95 LYS A N 1
ATOM 756 C CA . LYS A 1 95 ? -18.582 -7.969 4.817 1.00 88.62 95 LYS A CA 1
ATOM 757 C C . LYS A 1 95 ? -19.802 -7.055 4.770 1.00 88.62 95 LYS A C 1
ATOM 759 O O . LYS A 1 95 ? -20.819 -7.445 4.207 1.00 88.62 95 LYS A O 1
ATOM 764 N N . ASP A 1 96 ? -19.699 -5.872 5.365 1.00 88.00 96 ASP A N 1
ATOM 765 C CA . ASP A 1 96 ? -20.812 -4.932 5.489 1.00 88.00 96 ASP A CA 1
ATOM 766 C C . ASP A 1 96 ? -21.195 -4.322 4.127 1.00 88.00 96 ASP A C 1
ATOM 768 O O . ASP A 1 96 ? -22.365 -4.021 3.905 1.00 88.00 96 ASP A O 1
ATOM 772 N N . PHE A 1 97 ? -20.227 -4.171 3.213 1.00 88.38 97 PHE A N 1
ATOM 773 C CA . PHE A 1 97 ? -20.405 -3.501 1.918 1.00 88.38 97 PHE A CA 1
ATOM 774 C C . PHE A 1 97 ? -20.252 -4.427 0.700 1.00 88.38 97 PHE A C 1
ATOM 776 O O . PHE A 1 97 ? -20.248 -3.946 -0.428 1.00 88.38 97 PHE A O 1
ATOM 783 N N . ALA A 1 98 ? -20.171 -5.752 0.887 1.00 81.19 98 ALA A N 1
ATOM 784 C CA . ALA A 1 98 ? -20.001 -6.713 -0.214 1.00 81.19 98 ALA A CA 1
ATOM 785 C C . ALA A 1 98 ? -21.049 -6.569 -1.334 1.00 81.19 98 ALA A C 1
ATOM 787 O O . ALA A 1 98 ? -20.736 -6.787 -2.502 1.00 81.19 98 ALA A O 1
ATOM 788 N N . ASN A 1 99 ? -22.285 -6.217 -0.964 1.00 78.94 99 ASN A N 1
ATOM 789 C CA . ASN A 1 99 ? -23.427 -6.107 -1.875 1.00 78.94 99 ASN A CA 1
ATOM 790 C C . ASN A 1 99 ? -23.829 -4.652 -2.163 1.00 78.94 99 ASN A C 1
ATOM 792 O O . ASN A 1 99 ? -24.855 -4.428 -2.805 1.00 78.94 99 ASN A O 1
ATOM 796 N N . ASP A 1 100 ? -23.082 -3.668 -1.654 1.00 76.19 100 ASP A N 1
ATOM 797 C CA . ASP A 1 100 ? -23.397 -2.265 -1.909 1.00 76.19 100 ASP A CA 1
ATOM 798 C C . ASP A 1 100 ? -22.987 -1.901 -3.343 1.00 76.19 100 ASP A C 1
ATOM 800 O O . ASP A 1 100 ? -21.845 -2.108 -3.758 1.00 76.19 100 ASP A O 1
ATOM 804 N N . GLN A 1 101 ? -23.933 -1.366 -4.116 1.00 72.44 101 GLN A N 1
ATOM 805 C CA . GLN A 1 101 ? -23.656 -0.870 -5.465 1.00 72.44 101 GLN A CA 1
ATOM 806 C C . GLN A 1 101 ? -22.846 0.430 -5.423 1.00 72.44 101 GLN A C 1
ATOM 808 O O . GLN A 1 101 ? -22.105 0.724 -6.360 1.00 72.44 101 GLN A O 1
ATOM 813 N N . ASN A 1 102 ? -22.961 1.197 -4.335 1.00 78.12 102 ASN A N 1
ATOM 814 C CA . ASN A 1 102 ? -22.218 2.426 -4.123 1.00 78.12 102 ASN A CA 1
ATOM 815 C C . ASN A 1 102 ? -20.956 2.153 -3.295 1.00 78.12 102 ASN A C 1
ATOM 817 O O . ASN A 1 102 ? -20.918 2.394 -2.093 1.00 78.12 102 ASN A O 1
ATOM 821 N N . MET A 1 103 ? -19.898 1.673 -3.948 1.00 75.56 103 MET A N 1
ATOM 822 C CA . MET A 1 103 ? -18.625 1.355 -3.282 1.00 75.56 103 MET A CA 1
ATOM 823 C C . MET A 1 103 ? -17.966 2.566 -2.600 1.00 75.56 103 MET A C 1
ATOM 825 O O . MET A 1 103 ? -17.203 2.396 -1.648 1.00 75.56 103 MET A O 1
ATOM 829 N N . ASP A 1 104 ? -18.294 3.789 -3.028 1.00 79.12 104 ASP A N 1
ATOM 830 C CA . ASP A 1 104 ? -17.756 5.017 -2.435 1.00 79.12 104 ASP A CA 1
ATOM 831 C C . ASP A 1 104 ? -18.317 5.282 -1.027 1.00 79.12 104 ASP A C 1
ATOM 833 O O . ASP A 1 104 ? -17.713 6.023 -0.244 1.00 79.12 104 ASP A O 1
ATOM 837 N N . SER A 1 105 ? -19.431 4.633 -0.666 1.00 83.88 105 SER A N 1
ATOM 838 C CA . SER A 1 105 ? -20.040 4.707 0.667 1.00 83.88 105 SER A CA 1
ATOM 839 C C . SER A 1 105 ? -19.197 4.006 1.744 1.00 83.88 105 SER A C 1
ATOM 841 O O . SER A 1 105 ? -19.305 4.336 2.931 1.00 83.88 105 SER A O 1
ATOM 843 N N . ALA A 1 106 ? -18.341 3.055 1.345 1.00 89.25 106 ALA A N 1
ATOM 844 C CA . ALA A 1 106 ? -17.541 2.269 2.271 1.00 89.25 106 ALA A CA 1
ATOM 845 C C . ALA A 1 106 ? -16.533 3.169 3.017 1.00 89.25 106 ALA A C 1
ATOM 847 O O . ALA A 1 106 ? -15.854 3.995 2.389 1.00 89.25 106 ALA A O 1
ATOM 848 N N . PRO A 1 107 ? -16.414 3.036 4.352 1.00 91.19 107 PRO A N 1
ATOM 849 C CA . PRO A 1 107 ? -15.568 3.900 5.160 1.00 91.19 107 PRO A CA 1
ATOM 850 C C . PRO A 1 107 ? -14.086 3.538 5.022 1.00 91.19 107 PRO A C 1
ATOM 852 O O . PRO A 1 107 ? -13.715 2.367 4.968 1.00 91.19 107 PRO A O 1
ATOM 855 N N . LEU A 1 108 ? -13.242 4.567 5.066 1.00 93.88 108 LEU A N 1
ATOM 856 C CA . LEU A 1 108 ? -11.785 4.465 5.194 1.00 93.88 108 LEU A CA 1
ATOM 857 C C . LEU A 1 108 ? -11.351 4.965 6.567 1.00 93.88 108 LEU A C 1
ATOM 859 O O . LEU A 1 108 ? -11.975 5.895 7.092 1.00 93.88 108 LEU A O 1
ATOM 863 N N . LEU A 1 109 ? -10.258 4.422 7.117 1.00 94.44 109 LEU A N 1
ATOM 864 C CA . LEU A 1 109 ? -9.751 4.872 8.420 1.00 94.44 109 LEU A CA 1
ATOM 865 C C . LEU A 1 109 ? -9.401 6.364 8.414 1.00 94.44 109 LEU A C 1
ATOM 867 O O . LEU A 1 109 ? -9.581 7.031 9.430 1.00 94.44 109 LEU A O 1
ATOM 871 N N . TYR A 1 110 ? -8.961 6.900 7.270 1.00 94.38 110 TYR A N 1
ATOM 872 C CA . TYR A 1 110 ? -8.542 8.296 7.117 1.00 94.38 110 TYR A CA 1
ATOM 873 C C . TYR A 1 110 ? -9.566 9.292 7.672 1.00 94.38 110 TYR A C 1
ATOM 875 O O . TYR A 1 110 ? -9.249 10.067 8.572 1.00 94.38 110 TYR A O 1
ATOM 883 N N . HIS A 1 111 ? -10.804 9.248 7.170 1.00 90.88 111 HIS A N 1
ATOM 884 C CA . HIS A 1 111 ? -11.835 10.222 7.531 1.00 90.88 111 HIS A CA 1
ATOM 885 C C . HIS A 1 111 ? -12.194 10.134 9.018 1.00 90.88 111 HIS A C 1
ATOM 887 O O . HIS A 1 111 ? -12.368 11.156 9.680 1.00 90.88 111 HIS A O 1
ATOM 893 N N . SER A 1 112 ? -12.260 8.917 9.564 1.00 91.19 112 SER A N 1
ATOM 894 C CA . SER A 1 112 ? -12.578 8.707 10.975 1.00 91.19 112 SER A CA 1
ATOM 895 C C . SER A 1 112 ? -11.442 9.135 11.908 1.00 91.19 112 SER A C 1
ATOM 897 O O . SER A 1 112 ? -11.709 9.701 12.964 1.00 91.19 112 SER A O 1
ATOM 899 N N . LEU A 1 113 ? -10.183 8.907 11.522 1.00 91.31 113 LEU A N 1
ATOM 900 C CA . LEU A 1 113 ? -9.013 9.343 12.290 1.00 91.31 113 LEU A CA 1
ATOM 901 C C . LEU A 1 113 ? -8.855 10.866 12.262 1.00 91.31 113 LEU A C 1
ATOM 903 O O . LEU A 1 113 ? -8.580 11.465 13.298 1.00 91.31 113 LEU A O 1
ATOM 907 N N . MET A 1 114 ? -9.080 11.497 11.106 1.00 88.25 114 MET A N 1
ATOM 908 C CA . MET A 1 114 ? -9.050 12.957 10.965 1.00 88.25 114 MET A CA 1
ATOM 909 C C . MET A 1 114 ? -10.151 13.648 11.778 1.00 88.25 114 MET A C 1
ATOM 911 O O . MET A 1 114 ? -9.937 14.744 12.287 1.00 88.25 114 MET A O 1
ATOM 915 N N . GLY A 1 115 ? -11.316 13.009 11.923 1.00 83.81 115 GLY A N 1
ATOM 916 C CA . GLY A 1 115 ? -12.416 13.505 12.752 1.00 83.81 115 GLY A CA 1
ATOM 917 C C . GLY A 1 115 ? -12.260 13.239 14.254 1.00 83.81 115 GLY A C 1
ATOM 918 O O . GLY A 1 115 ? -13.127 13.647 15.028 1.00 83.81 115 GLY A O 1
ATOM 919 N N . TYR A 1 116 ? -11.205 12.542 14.695 1.00 85.62 116 TYR A N 1
ATOM 920 C CA . TYR A 1 116 ? -11.039 12.191 16.104 1.00 85.62 116 TYR A CA 1
ATOM 921 C C . TYR A 1 116 ? -10.534 13.399 16.925 1.00 85.62 116 TYR A C 1
ATOM 923 O O . TYR A 1 116 ? -9.607 14.078 16.484 1.00 85.62 116 TYR A O 1
ATOM 931 N N . PRO A 1 117 ? -11.063 13.666 18.143 1.00 79.75 117 PRO A N 1
ATOM 932 C CA . PRO A 1 117 ? -10.759 14.890 18.904 1.00 79.75 117 PRO A CA 1
ATOM 933 C C . PRO A 1 117 ? -9.277 15.135 19.224 1.00 79.75 117 PRO A C 1
ATOM 935 O O . PRO A 1 117 ? -8.876 16.271 19.458 1.00 79.75 117 PRO A O 1
ATOM 938 N N . SER A 1 118 ? -8.471 14.074 19.266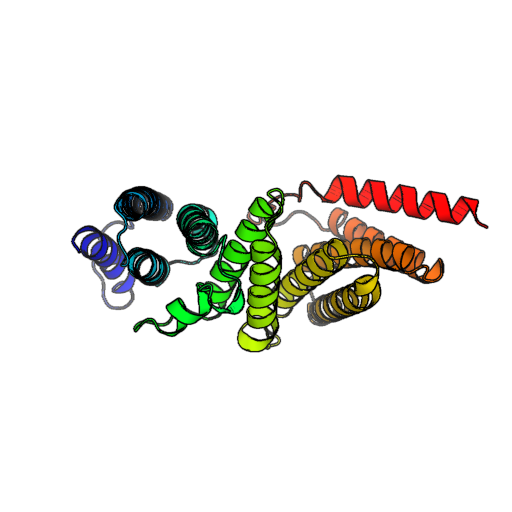 1.00 73.12 118 SER A N 1
ATOM 939 C CA . SER A 1 118 ? -7.019 14.141 19.434 1.00 73.12 118 SER A CA 1
ATOM 940 C C . SER A 1 118 ? -6.364 13.680 18.129 1.00 73.12 118 SER A C 1
ATOM 942 O O . SER A 1 118 ? -6.195 12.468 17.957 1.00 73.12 118 SER A O 1
ATOM 944 N N . PRO A 1 119 ? -6.039 14.593 17.198 1.00 72.19 119 PRO A N 1
ATOM 945 C CA . PRO A 1 119 ? -5.536 14.218 15.884 1.00 72.19 119 PRO A CA 1
ATOM 946 C C . PRO A 1 119 ? -4.159 13.560 15.998 1.00 72.19 119 PRO A C 1
ATOM 948 O O . PRO A 1 119 ? -3.274 14.037 16.711 1.00 72.19 119 PRO A O 1
ATOM 951 N N . LEU A 1 120 ? -3.975 12.456 15.277 1.00 83.75 120 LEU A N 1
ATOM 952 C CA . LEU A 1 120 ? -2.682 11.788 15.168 1.00 83.75 120 LEU A CA 1
ATOM 953 C C . LEU A 1 120 ? -1.743 12.578 14.236 1.00 83.75 120 LEU A C 1
ATOM 955 O O . LEU A 1 120 ? -2.210 13.243 13.308 1.00 83.75 120 LEU A O 1
ATOM 959 N N . PRO A 1 121 ? -0.412 12.479 14.415 1.00 86.12 121 PRO A N 1
ATOM 960 C CA . PRO A 1 121 ? 0.542 13.031 13.457 1.00 86.12 121 PRO A CA 1
ATOM 961 C C . PRO A 1 121 ? 0.285 12.507 12.037 1.00 86.12 121 PRO A C 1
ATOM 963 O O . PRO A 1 121 ? 0.049 11.311 11.856 1.00 86.12 121 PRO A O 1
ATOM 966 N N . LYS A 1 122 ? 0.410 13.367 11.014 1.00 87.00 122 LYS A N 1
ATOM 967 C CA . LYS A 1 122 ? 0.187 12.987 9.602 1.00 87.00 122 LYS A CA 1
ATOM 968 C C . LYS A 1 122 ? 0.970 11.742 9.189 1.00 87.00 122 LYS A C 1
ATOM 970 O O . LYS A 1 122 ? 0.411 10.858 8.551 1.00 87.00 122 LYS A O 1
ATOM 975 N N . LYS A 1 123 ? 2.237 11.648 9.607 1.00 85.19 123 LYS A N 1
ATOM 976 C CA . LYS A 1 123 ? 3.092 10.481 9.355 1.00 85.19 123 LYS A CA 1
ATOM 977 C C . LYS A 1 123 ? 2.492 9.185 9.909 1.00 85.19 123 LYS A C 1
ATOM 979 O O . LYS A 1 123 ? 2.521 8.167 9.235 1.00 85.19 123 LYS A O 1
ATOM 984 N N . LEU A 1 124 ? 1.907 9.227 11.109 1.00 86.12 124 LEU A N 1
ATOM 985 C CA . LEU A 1 124 ? 1.260 8.062 11.714 1.00 86.12 124 LEU A CA 1
ATOM 986 C C . LEU A 1 124 ? -0.033 7.687 10.983 1.00 86.12 124 LEU A C 1
ATOM 988 O O . LEU A 1 124 ? -0.278 6.506 10.752 1.00 86.12 124 LEU A O 1
ATOM 992 N N .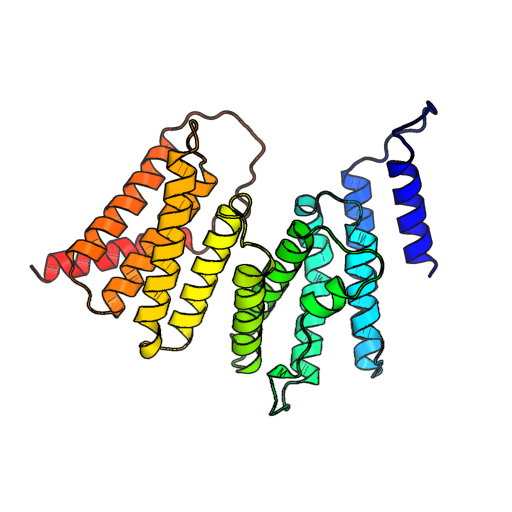 ILE A 1 125 ? -0.835 8.678 10.585 1.00 90.94 125 ILE A N 1
ATOM 993 C CA . ILE A 1 125 ? -2.021 8.436 9.751 1.00 90.94 125 ILE A CA 1
ATOM 994 C C . ILE A 1 125 ? -1.600 7.775 8.431 1.00 90.94 125 ILE A C 1
ATOM 996 O O . ILE A 1 125 ? -2.196 6.774 8.044 1.00 90.94 125 ILE A O 1
ATOM 1000 N N . GLY A 1 126 ? -0.534 8.271 7.795 1.00 91.25 126 GLY A N 1
ATOM 1001 C CA . GLY A 1 126 ? 0.068 7.666 6.606 1.00 91.25 126 GLY A CA 1
ATOM 1002 C C . GLY A 1 126 ? 0.436 6.198 6.819 1.00 91.25 126 GLY A C 1
ATOM 1003 O O . GLY A 1 126 ? -0.046 5.338 6.086 1.00 91.25 126 GLY A O 1
ATOM 1004 N N . SER A 1 127 ? 1.173 5.882 7.889 1.00 88.69 127 SER A N 1
ATOM 1005 C CA . SER A 1 127 ? 1.529 4.500 8.243 1.00 88.69 127 SER A CA 1
ATOM 1006 C C . SER A 1 127 ? 0.315 3.587 8.458 1.00 88.69 127 SER A C 1
ATOM 1008 O O . SER A 1 127 ? 0.339 2.428 8.042 1.00 88.69 127 SER A O 1
ATOM 1010 N N . ILE A 1 128 ? -0.752 4.084 9.095 1.00 91.94 128 ILE A N 1
ATOM 1011 C CA . ILE A 1 128 ? -1.999 3.325 9.287 1.00 91.94 128 ILE A CA 1
ATOM 1012 C C . ILE A 1 128 ? -2.665 3.044 7.936 1.00 91.94 128 ILE A C 1
ATOM 1014 O O . ILE A 1 128 ? -3.059 1.909 7.673 1.00 91.94 128 ILE A O 1
ATOM 1018 N N . LEU A 1 129 ? -2.761 4.049 7.066 1.00 94.62 129 LEU A N 1
ATOM 1019 C CA . LEU A 1 129 ? -3.361 3.892 5.743 1.00 94.62 129 LEU A CA 1
ATOM 1020 C C . LEU A 1 129 ? -2.543 2.983 4.828 1.00 94.62 129 LEU A C 1
ATOM 1022 O O . LEU A 1 129 ? -3.120 2.214 4.069 1.00 94.62 129 LEU A O 1
ATOM 1026 N N . GLU A 1 130 ? -1.215 3.005 4.916 1.00 92.31 130 GLU A N 1
ATOM 1027 C CA . GLU A 1 130 ? -0.373 2.054 4.186 1.00 92.31 130 GLU A CA 1
ATOM 1028 C C . GLU A 1 130 ? -0.614 0.605 4.628 1.00 92.31 130 GLU A C 1
ATOM 1030 O O . GLU A 1 130 ? -0.590 -0.304 3.798 1.00 92.31 130 GLU A O 1
ATOM 1035 N N . GLN A 1 131 ? -0.886 0.376 5.916 1.00 91.12 131 GLN A N 1
ATOM 1036 C CA . GLN A 1 131 ? -1.296 -0.940 6.407 1.00 91.12 131 GLN A CA 1
ATOM 1037 C C . GLN A 1 131 ? -2.710 -1.305 5.939 1.00 91.12 131 GLN A C 1
ATOM 1039 O O . GLN A 1 131 ? -2.934 -2.444 5.539 1.00 91.12 131 GLN A O 1
ATOM 1044 N N . GLU A 1 132 ? -3.657 -0.362 5.942 1.00 94.12 132 GLU A N 1
ATOM 1045 C CA . GLU A 1 132 ? -5.007 -0.585 5.403 1.00 94.12 132 GLU A CA 1
ATOM 1046 C C . GLU A 1 132 ? -4.950 -0.963 3.913 1.00 94.12 132 GLU A C 1
ATOM 1048 O O . GLU A 1 132 ? -5.546 -1.961 3.503 1.00 94.12 132 GLU A O 1
ATOM 1053 N N . LEU A 1 133 ? -4.151 -0.234 3.127 1.00 92.81 133 LEU A N 1
ATOM 1054 C CA . LEU A 1 133 ? -3.873 -0.508 1.717 1.00 92.81 133 LEU A CA 1
ATOM 1055 C C . LEU A 1 133 ? -3.332 -1.929 1.515 1.00 92.81 133 LEU A C 1
ATOM 1057 O O . LEU A 1 133 ? -3.846 -2.669 0.676 1.00 92.81 133 LEU A O 1
ATOM 1061 N N . LEU A 1 134 ? -2.328 -2.324 2.306 1.00 88.94 134 LEU A N 1
ATOM 1062 C CA . LEU A 1 134 ? -1.740 -3.663 2.244 1.00 88.94 134 LEU A CA 1
ATOM 1063 C C . LEU A 1 134 ? -2.784 -4.750 2.531 1.00 88.94 134 LEU A C 1
ATOM 1065 O O . LEU A 1 134 ? -2.856 -5.737 1.803 1.00 88.94 134 LEU A O 1
ATOM 1069 N N . LYS A 1 135 ? -3.632 -4.556 3.548 1.00 91.56 135 LYS A N 1
ATOM 1070 C CA . LYS A 1 135 ? -4.672 -5.526 3.918 1.00 91.56 135 LYS A CA 1
ATOM 1071 C C . LYS A 1 135 ? -5.749 -5.686 2.851 1.00 91.56 135 LYS A C 1
ATOM 1073 O O . LYS A 1 135 ? -6.191 -6.811 2.622 1.00 91.56 135 LYS A O 1
ATOM 1078 N N . TYR A 1 136 ? -6.133 -4.618 2.152 1.00 90.25 136 TYR A N 1
ATOM 1079 C CA . TYR A 1 136 ? -7.002 -4.760 0.981 1.00 90.25 136 TYR A CA 1
ATOM 1080 C C . TYR A 1 136 ? -6.319 -5.531 -0.160 1.00 90.25 136 TYR A C 1
ATOM 1082 O O . TYR A 1 136 ? -6.980 -6.356 -0.788 1.00 90.25 136 TYR A O 1
ATOM 1090 N N . GLY A 1 137 ? -5.016 -5.323 -0.389 1.00 85.50 137 GLY A N 1
ATOM 1091 C CA . GLY A 1 137 ? -4.228 -6.077 -1.376 1.00 85.50 137 GLY A CA 1
ATOM 1092 C C . GLY A 1 137 ? -4.116 -7.571 -1.060 1.00 85.50 137 GLY A C 1
ATOM 1093 O O . GLY A 1 137 ? -4.354 -8.410 -1.924 1.00 85.50 137 GLY A O 1
ATOM 1094 N N . GLU A 1 138 ? -3.851 -7.931 0.199 1.00 86.00 138 GLU A N 1
ATOM 1095 C CA . GLU A 1 138 ? -3.811 -9.334 0.653 1.00 86.00 138 GLU A CA 1
ATOM 1096 C C . GLU A 1 138 ? -5.160 -10.051 0.432 1.00 86.00 138 GLU A C 1
ATOM 1098 O O . GLU A 1 138 ? -5.210 -11.238 0.094 1.00 86.00 138 GLU A O 1
ATOM 1103 N N . MET A 1 139 ? -6.273 -9.329 0.598 1.00 82.81 139 MET A N 1
ATOM 1104 C CA . MET A 1 139 ? -7.626 -9.876 0.452 1.00 82.81 139 MET A CA 1
ATOM 1105 C C . MET A 1 139 ? -8.175 -9.811 -0.981 1.00 82.81 139 MET A C 1
ATOM 1107 O O . MET A 1 139 ? -9.201 -10.433 -1.258 1.00 82.81 139 MET A O 1
ATOM 1111 N N . GLU A 1 140 ? -7.501 -9.119 -1.903 1.00 71.00 140 GLU A N 1
ATOM 1112 C CA . GLU A 1 140 ? -7.920 -8.947 -3.302 1.00 71.00 140 GLU A CA 1
ATOM 1113 C C . GLU A 1 140 ? -7.967 -10.267 -4.084 1.00 71.00 140 GLU A C 1
ATOM 1115 O O . GLU A 1 140 ? -8.812 -10.430 -4.961 1.00 71.00 140 GLU A O 1
ATOM 1120 N N . SER A 1 141 ? -7.159 -11.260 -3.697 1.00 65.12 141 SER A N 1
ATOM 1121 C CA . SER A 1 141 ? -7.197 -12.626 -4.254 1.00 65.12 141 SER A CA 1
ATOM 1122 C C . SER A 1 141 ? -8.579 -13.298 -4.174 1.00 65.12 141 SER A C 1
ATOM 1124 O O . SER A 1 141 ? -8.843 -14.262 -4.890 1.00 65.12 141 SER A O 1
ATOM 1126 N N . ARG A 1 142 ? -9.487 -12.774 -3.338 1.00 60.31 142 ARG A N 1
ATOM 1127 C CA . ARG A 1 142 ? -10.891 -13.206 -3.225 1.00 60.31 142 ARG A CA 1
ATOM 1128 C C . ARG A 1 142 ? -11.834 -12.507 -4.220 1.00 60.31 142 ARG A C 1
ATOM 1130 O O . ARG A 1 142 ? -13.044 -12.679 -4.118 1.00 60.31 142 ARG A O 1
ATOM 1137 N N . ALA A 1 143 ? -11.278 -11.752 -5.173 1.00 54.41 143 ALA A N 1
ATOM 1138 C CA . ALA A 1 143 ? -11.922 -11.158 -6.347 1.00 54.41 143 ALA A CA 1
ATOM 1139 C C . ALA A 1 143 ? -13.108 -10.217 -6.063 1.00 54.41 143 ALA A C 1
ATOM 1141 O O . ALA A 1 143 ? -14.091 -10.194 -6.802 1.00 54.41 143 ALA A O 1
ATOM 1142 N N . THR A 1 144 ? -13.029 -9.398 -5.013 1.00 69.81 144 THR A N 1
ATOM 1143 C CA . THR A 1 144 ? -14.035 -8.353 -4.770 1.00 69.81 144 THR A CA 1
ATOM 1144 C C . THR A 1 144 ? -13.589 -7.033 -5.394 1.00 69.81 144 THR A C 1
ATOM 1146 O O . THR A 1 144 ? -12.603 -6.456 -4.934 1.00 69.81 144 THR A O 1
ATOM 1149 N N . MET A 1 145 ? -14.341 -6.509 -6.374 1.00 81.88 145 MET A N 1
ATOM 1150 C CA . MET A 1 145 ? -14.121 -5.167 -6.960 1.00 81.88 145 MET A CA 1
ATOM 1151 C C . MET A 1 145 ? -13.981 -4.065 -5.893 1.00 81.88 145 MET A C 1
ATOM 1153 O O . MET A 1 145 ? -13.249 -3.096 -6.088 1.00 81.88 145 MET A O 1
ATOM 1157 N N . LEU A 1 146 ? -14.623 -4.257 -4.735 1.00 85.38 146 LEU A N 1
ATOM 1158 C CA . LEU A 1 146 ? -14.508 -3.390 -3.568 1.00 85.38 146 LEU A CA 1
ATOM 1159 C C . LEU A 1 146 ? -13.058 -3.231 -3.078 1.00 85.38 146 LEU A C 1
ATOM 1161 O O . LEU A 1 146 ? -12.649 -2.110 -2.809 1.00 85.38 146 LEU A O 1
ATOM 1165 N N . CYS A 1 147 ? -12.249 -4.297 -3.009 1.00 88.31 147 CYS A N 1
ATOM 1166 C CA . CYS A 1 147 ? -10.849 -4.189 -2.568 1.00 88.31 147 CYS A CA 1
ATOM 1167 C C . CYS A 1 147 ? -10.051 -3.248 -3.475 1.00 88.31 147 CYS A C 1
ATOM 1169 O O . CYS A 1 147 ? -9.388 -2.346 -2.973 1.00 88.31 147 CYS A O 1
ATOM 1171 N N . GLY A 1 148 ? -10.144 -3.429 -4.796 1.00 84.94 148 GLY A N 1
ATOM 1172 C CA . GLY A 1 148 ? -9.443 -2.582 -5.763 1.00 84.94 148 GLY A CA 1
ATOM 1173 C C . GLY A 1 148 ? -9.873 -1.115 -5.667 1.00 84.94 148 GLY A C 1
ATOM 1174 O O . GLY A 1 148 ? -9.025 -0.224 -5.636 1.00 84.94 148 GLY A O 1
ATOM 1175 N N . ASN A 1 149 ? -11.179 -0.855 -5.522 1.00 87.44 149 ASN A N 1
ATOM 1176 C CA . ASN A 1 149 ? -11.696 0.500 -5.301 1.00 87.44 149 ASN A CA 1
ATOM 1177 C C . ASN A 1 149 ? -11.116 1.123 -4.014 1.00 87.44 149 ASN A C 1
ATOM 1179 O O . ASN A 1 149 ? -10.587 2.236 -4.052 1.00 87.44 149 ASN A O 1
ATOM 1183 N N . MET A 1 150 ? -11.134 0.388 -2.897 1.00 91.06 150 MET A N 1
ATOM 1184 C CA . MET A 1 150 ? -10.604 0.877 -1.620 1.00 91.06 150 MET A CA 1
ATOM 1185 C C . MET A 1 150 ? -9.102 1.165 -1.693 1.00 91.06 150 MET A C 1
ATOM 1187 O O . MET A 1 150 ? -8.662 2.201 -1.196 1.00 91.06 150 MET A O 1
ATOM 1191 N N . GLN A 1 151 ? -8.320 0.312 -2.365 1.00 91.06 151 GLN A N 1
ATOM 1192 C CA . GLN A 1 151 ? -6.893 0.560 -2.585 1.00 91.06 151 GLN A CA 1
ATOM 1193 C C . GLN A 1 151 ? -6.658 1.878 -3.337 1.00 91.06 151 GLN A C 1
ATOM 1195 O O . GLN A 1 151 ? -5.848 2.691 -2.892 1.00 91.06 151 GLN A O 1
ATOM 1200 N N . ILE A 1 152 ? -7.385 2.124 -4.435 1.00 89.62 152 ILE A N 1
ATOM 1201 C CA . ILE A 1 152 ? -7.259 3.361 -5.226 1.00 89.62 152 ILE A CA 1
ATOM 1202 C C . ILE A 1 152 ? -7.593 4.588 -4.372 1.00 89.62 152 ILE A C 1
ATOM 1204 O O . ILE A 1 152 ? -6.811 5.538 -4.339 1.00 89.62 152 ILE A O 1
ATOM 1208 N N . ARG A 1 153 ? -8.700 4.550 -3.618 1.00 93.50 153 ARG A N 1
ATOM 1209 C CA . ARG A 1 153 ? -9.101 5.663 -2.743 1.00 93.50 153 ARG A CA 1
ATOM 1210 C C . ARG A 1 153 ? -8.045 5.965 -1.676 1.00 93.50 153 ARG A C 1
ATOM 1212 O O . ARG A 1 153 ? -7.740 7.130 -1.431 1.00 93.50 153 ARG A O 1
ATOM 1219 N N . ILE A 1 154 ? -7.460 4.935 -1.060 1.00 95.62 154 ILE A N 1
ATOM 1220 C CA . ILE A 1 154 ? -6.386 5.105 -0.067 1.00 95.62 154 ILE A CA 1
ATOM 1221 C C . ILE A 1 154 ? -5.128 5.690 -0.713 1.00 95.62 154 ILE A C 1
ATOM 1223 O O . ILE A 1 154 ? -4.524 6.607 -0.156 1.00 95.62 154 ILE A O 1
ATOM 1227 N N . ILE A 1 155 ? -4.738 5.185 -1.885 1.00 95.06 155 ILE A N 1
ATOM 1228 C CA . ILE A 1 155 ? -3.592 5.689 -2.648 1.00 95.06 155 ILE A CA 1
ATOM 1229 C C . ILE A 1 155 ? -3.759 7.178 -2.954 1.00 95.06 155 ILE A C 1
ATOM 1231 O O . ILE A 1 155 ? -2.826 7.949 -2.739 1.00 95.06 155 ILE A O 1
ATOM 1235 N N . ASP A 1 156 ? -4.932 7.597 -3.422 1.00 94.88 156 ASP A N 1
ATOM 1236 C CA . ASP A 1 156 ? -5.162 8.997 -3.769 1.00 94.88 156 ASP A CA 1
ATOM 1237 C C . ASP A 1 156 ? -5.125 9.904 -2.529 1.00 94.88 156 ASP A C 1
ATOM 1239 O O . ASP A 1 156 ? -4.532 10.978 -2.594 1.00 94.88 156 ASP A O 1
ATOM 1243 N N . ILE A 1 157 ? -5.637 9.461 -1.375 1.00 96.19 157 ILE A N 1
ATOM 1244 C CA . ILE A 1 157 ? -5.488 10.190 -0.100 1.00 96.19 157 ILE A CA 1
ATOM 1245 C C . ILE A 1 157 ? -4.010 10.305 0.297 1.00 96.19 157 ILE A C 1
ATOM 1247 O O . ILE A 1 157 ? -3.532 11.388 0.639 1.00 96.19 157 ILE A O 1
ATOM 1251 N N . LEU A 1 158 ? -3.261 9.200 0.243 1.00 96.50 158 LEU A N 1
ATOM 1252 C CA . LEU A 1 158 ? -1.840 9.191 0.590 1.00 96.50 158 LEU A CA 1
ATOM 1253 C C . LEU A 1 158 ? -1.043 10.166 -0.288 1.00 96.50 158 LEU A C 1
ATOM 1255 O O . LEU A 1 158 ? -0.220 10.918 0.231 1.00 96.50 158 LEU A O 1
ATOM 1259 N N . LEU A 1 159 ? -1.302 10.190 -1.598 1.00 95.75 159 LEU A N 1
ATOM 1260 C CA . LEU A 1 159 ? -0.581 11.044 -2.542 1.00 95.75 159 LEU A CA 1
ATOM 1261 C C . LEU A 1 159 ? -1.035 12.508 -2.514 1.00 95.75 159 LEU A C 1
ATOM 1263 O O . LEU A 1 159 ? -0.198 13.387 -2.705 1.00 95.75 159 LEU A O 1
ATOM 1267 N N . ASN A 1 160 ? -2.321 12.788 -2.312 1.00 95.12 160 ASN A N 1
ATOM 1268 C CA . ASN A 1 160 ? -2.856 14.142 -2.481 1.00 95.12 160 ASN A CA 1
ATOM 1269 C C . ASN A 1 160 ? -3.026 14.909 -1.163 1.00 95.12 160 ASN A C 1
ATOM 1271 O O . ASN A 1 160 ? -3.041 16.137 -1.190 1.00 95.12 160 ASN A O 1
ATOM 1275 N N . GLU A 1 161 ? -3.091 14.217 -0.018 1.00 94.12 161 GLU A N 1
ATOM 1276 C CA . GLU A 1 161 ? -3.363 14.847 1.286 1.00 94.12 161 GLU A CA 1
ATOM 1277 C C . GLU A 1 161 ? -2.219 14.695 2.304 1.00 94.12 161 GLU A C 1
ATOM 1279 O O . GLU A 1 161 ? -1.975 15.586 3.133 1.00 94.12 161 GLU A O 1
ATOM 1284 N N . LEU A 1 162 ? -1.516 13.556 2.285 1.00 92.94 162 LEU A N 1
ATOM 1285 C CA . LEU A 1 162 ? -0.533 13.208 3.320 1.00 92.94 162 LEU A CA 1
ATOM 1286 C C . LEU A 1 162 ? 0.913 13.393 2.855 1.00 92.94 162 LEU A C 1
ATOM 1288 O O . LEU A 1 162 ? 1.681 14.078 3.531 1.00 92.94 162 LEU A O 1
ATOM 1292 N N . TYR A 1 163 ? 1.284 12.840 1.702 1.00 94.06 163 TYR A N 1
ATOM 1293 C CA . TYR A 1 163 ? 2.664 12.812 1.204 1.00 94.06 163 TYR A CA 1
ATOM 1294 C C . TYR A 1 163 ? 2.912 13.829 0.079 1.00 94.06 163 TYR A C 1
ATOM 1296 O O . TYR A 1 163 ? 3.471 13.506 -0.973 1.00 94.06 163 TYR A O 1
ATOM 1304 N N . CYS A 1 164 ? 2.484 15.074 0.297 1.00 92.31 164 CYS A N 1
ATOM 1305 C CA . CYS A 1 164 ? 2.624 16.171 -0.675 1.00 92.31 164 CYS A CA 1
ATOM 1306 C C . CYS A 1 164 ? 3.948 16.933 -0.521 1.00 92.31 164 CYS A C 1
ATOM 1308 O O . CYS A 1 164 ? 4.462 17.512 -1.476 1.00 92.31 164 CYS A O 1
ATOM 1310 N N . SER A 1 165 ? 4.498 16.945 0.692 1.00 90.94 165 SER A N 1
ATOM 1311 C CA . SER A 1 165 ? 5.702 17.701 1.040 1.00 90.94 165 SER A CA 1
ATOM 1312 C C . SER A 1 165 ? 6.986 16.927 0.731 1.00 90.94 165 SER A C 1
ATOM 1314 O O . SER A 1 165 ? 7.014 15.698 0.793 1.00 90.94 165 SER A O 1
ATOM 1316 N N . LYS A 1 166 ? 8.085 17.661 0.495 1.00 89.50 166 LYS A N 1
ATOM 1317 C CA . LYS A 1 166 ? 9.424 17.098 0.219 1.00 89.50 166 LYS A CA 1
ATOM 1318 C C . LYS A 1 166 ? 9.906 16.086 1.259 1.00 89.50 166 LYS A C 1
ATOM 1320 O O . LYS A 1 166 ? 10.551 15.105 0.906 1.00 89.50 166 LYS A O 1
ATOM 1325 N N . GLU A 1 167 ? 9.567 16.304 2.527 1.00 89.31 167 GLU A N 1
ATOM 1326 C CA . GLU A 1 167 ? 9.938 15.414 3.636 1.00 89.31 167 GLU A CA 1
ATOM 1327 C C . GLU A 1 167 ? 9.396 13.979 3.483 1.00 89.31 167 GLU A C 1
ATOM 1329 O O . GLU A 1 167 ? 9.996 13.047 4.010 1.00 89.31 167 GLU A O 1
ATOM 1334 N N . TYR A 1 168 ? 8.318 13.790 2.712 1.00 90.81 168 TYR A N 1
ATOM 1335 C CA . TYR A 1 168 ? 7.676 12.495 2.478 1.00 90.81 168 TYR A CA 1
ATOM 1336 C C . TYR A 1 168 ? 7.983 11.909 1.100 1.00 90.81 168 TYR A C 1
ATOM 1338 O O . TYR A 1 168 ? 7.313 10.974 0.678 1.00 90.81 168 TYR A O 1
ATOM 1346 N N . TYR A 1 169 ? 8.967 12.421 0.353 1.00 93.19 169 TYR A N 1
ATOM 1347 C CA . TYR A 1 169 ? 9.238 11.917 -1.000 1.00 93.19 169 TYR A CA 1
ATOM 1348 C C . TYR A 1 169 ? 9.560 10.420 -1.045 1.00 93.19 169 TYR A C 1
ATOM 1350 O O . TYR A 1 169 ? 9.183 9.754 -2.010 1.00 93.19 169 TYR A O 1
ATOM 1358 N N . LEU A 1 170 ? 10.202 9.866 -0.011 1.00 91.75 170 LEU A N 1
ATOM 1359 C CA . LEU A 1 170 ? 10.434 8.423 0.076 1.00 91.75 170 LEU A CA 1
ATOM 1360 C C . LEU A 1 170 ? 9.109 7.657 0.197 1.00 91.75 170 LEU A C 1
ATOM 1362 O O . LEU A 1 170 ? 8.863 6.732 -0.576 1.00 91.75 170 LEU A O 1
ATOM 1366 N N . ASP A 1 171 ? 8.246 8.067 1.126 1.00 91.12 171 ASP A N 1
ATOM 1367 C CA . ASP A 1 171 ? 6.949 7.427 1.364 1.00 91.12 171 ASP A CA 1
ATOM 1368 C C . ASP A 1 171 ? 6.016 7.603 0.152 1.00 91.12 171 ASP A C 1
ATOM 1370 O O . ASP A 1 171 ? 5.435 6.636 -0.344 1.00 91.12 171 ASP A O 1
ATOM 1374 N N . ARG A 1 172 ? 5.986 8.806 -0.437 1.00 94.88 172 ARG A N 1
ATOM 1375 C CA . ARG A 1 172 ? 5.296 9.110 -1.699 1.00 94.88 172 ARG A CA 1
ATOM 1376 C C . ARG A 1 172 ? 5.726 8.166 -2.819 1.00 94.88 172 ARG A C 1
ATOM 1378 O O . ARG A 1 172 ? 4.877 7.622 -3.519 1.00 94.88 172 ARG A O 1
ATOM 1385 N N . SER A 1 173 ? 7.031 7.949 -2.979 1.00 95.25 173 SER A N 1
ATOM 1386 C CA . SER A 1 173 ? 7.568 7.077 -4.030 1.00 95.25 173 SER A CA 1
ATOM 1387 C C . SER A 1 173 ? 7.116 5.627 -3.853 1.00 95.25 173 SER A C 1
ATOM 1389 O O . SER A 1 173 ? 6.716 4.990 -4.825 1.00 95.25 173 SER A O 1
ATOM 1391 N N . LYS A 1 174 ? 7.087 5.119 -2.614 1.00 92.88 174 LYS A N 1
ATOM 1392 C CA . LYS A 1 174 ? 6.554 3.781 -2.310 1.00 92.88 174 LYS A CA 1
ATOM 1393 C C . LYS A 1 174 ? 5.067 3.670 -2.648 1.00 92.88 174 LYS A C 1
ATOM 1395 O O . LYS A 1 174 ? 4.633 2.670 -3.218 1.00 92.88 174 LYS A O 1
ATOM 1400 N N . VAL A 1 175 ? 4.277 4.699 -2.337 1.00 94.25 175 VAL A N 1
ATOM 1401 C CA . VAL A 1 175 ? 2.846 4.737 -2.682 1.00 94.25 175 VAL A CA 1
ATOM 1402 C C . VAL A 1 175 ? 2.636 4.796 -4.199 1.00 94.25 175 VAL A C 1
ATOM 1404 O O . VAL A 1 175 ? 1.774 4.087 -4.710 1.00 94.25 175 VAL A O 1
ATOM 1407 N N . LEU A 1 176 ? 3.449 5.554 -4.939 1.00 95.88 176 LEU A N 1
ATOM 1408 C CA . LEU A 1 176 ? 3.414 5.588 -6.407 1.00 95.88 176 LEU A CA 1
ATOM 1409 C C . LEU A 1 176 ? 3.741 4.224 -7.033 1.00 95.88 176 LEU A C 1
ATOM 1411 O O . LEU A 1 176 ? 3.074 3.809 -7.981 1.00 95.88 176 LEU A O 1
ATOM 1415 N N . VAL A 1 177 ? 4.703 3.485 -6.474 1.00 93.31 177 VAL A N 1
ATOM 1416 C CA . VAL A 1 177 ? 4.997 2.104 -6.895 1.00 93.31 177 VAL A CA 1
ATOM 1417 C C . VAL A 1 177 ? 3.793 1.182 -6.654 1.00 93.31 177 VAL A C 1
ATOM 1419 O O . VAL A 1 177 ? 3.430 0.397 -7.530 1.00 93.31 177 VAL A O 1
ATOM 1422 N N . ARG A 1 178 ? 3.107 1.308 -5.509 1.00 90.38 178 ARG A N 1
ATOM 1423 C CA . ARG A 1 178 ? 1.864 0.557 -5.242 1.00 90.38 178 ARG A CA 1
ATOM 1424 C C . ARG A 1 178 ? 0.726 0.961 -6.188 1.00 90.38 178 ARG A C 1
ATOM 1426 O O . ARG A 1 178 ? 0.005 0.089 -6.666 1.00 90.38 178 ARG A O 1
ATOM 1433 N N . LYS A 1 179 ? 0.602 2.251 -6.524 1.00 91.62 179 LYS A N 1
ATOM 1434 C CA . LYS A 1 179 ? -0.348 2.756 -7.532 1.00 91.62 179 LYS A CA 1
ATOM 1435 C C . LYS A 1 179 ? -0.107 2.123 -8.893 1.00 91.62 179 LYS A C 1
ATOM 1437 O O . LYS A 1 179 ? -1.046 1.636 -9.516 1.00 91.62 179 LYS A O 1
ATOM 1442 N N . ALA A 1 180 ? 1.148 2.079 -9.325 1.00 91.62 180 ALA A N 1
ATOM 1443 C CA . ALA A 1 180 ? 1.539 1.424 -10.563 1.00 91.62 180 ALA A CA 1
ATOM 1444 C C . ALA A 1 180 ? 1.152 -0.062 -10.573 1.00 91.62 180 ALA A C 1
ATOM 1446 O O . ALA A 1 180 ? 0.558 -0.538 -11.540 1.00 91.62 180 ALA A O 1
ATOM 1447 N N . HIS A 1 181 ? 1.404 -0.775 -9.472 1.00 86.25 181 HIS A N 1
ATOM 1448 C CA . HIS A 1 181 ? 0.997 -2.170 -9.328 1.00 86.25 181 HIS A CA 1
ATOM 1449 C C . HIS A 1 181 ? -0.525 -2.350 -9.459 1.00 86.25 181 HIS A C 1
ATOM 1451 O O . HIS A 1 181 ? -0.971 -3.149 -10.279 1.00 86.25 181 HIS A O 1
ATOM 1457 N N . ALA A 1 182 ? -1.327 -1.572 -8.723 1.00 84.12 182 ALA A N 1
ATOM 1458 C CA . ALA A 1 182 ? -2.791 -1.638 -8.793 1.00 84.12 182 ALA A CA 1
ATOM 1459 C C . ALA A 1 182 ? -3.329 -1.326 -10.206 1.00 84.12 182 ALA A C 1
ATOM 1461 O O . ALA A 1 182 ? -4.217 -2.014 -10.715 1.00 84.12 182 ALA A O 1
ATOM 1462 N N . LEU A 1 183 ? -2.749 -0.324 -10.878 1.00 87.31 183 LEU A N 1
ATOM 1463 C CA . LEU A 1 183 ? -3.084 0.029 -12.260 1.00 87.31 183 LEU A CA 1
ATOM 1464 C C . LEU A 1 183 ? -2.767 -1.113 -13.229 1.00 87.31 183 LEU A C 1
ATOM 1466 O O . LEU A 1 183 ? -3.615 -1.460 -14.049 1.00 87.31 183 LEU A O 1
ATOM 1470 N N . ARG A 1 184 ? -1.580 -1.721 -13.114 1.00 86.00 184 ARG A N 1
ATOM 1471 C CA . ARG A 1 184 ? -1.169 -2.860 -13.947 1.00 86.00 184 ARG A CA 1
ATOM 1472 C C . ARG A 1 184 ? -2.089 -4.068 -13.746 1.00 86.00 184 ARG A C 1
ATOM 1474 O O . ARG A 1 184 ? -2.543 -4.640 -14.734 1.00 86.00 184 ARG A O 1
ATOM 1481 N N . SER A 1 185 ? -2.435 -4.406 -12.501 1.00 81.81 185 SER A N 1
ATOM 1482 C CA . SER A 1 185 ? -3.377 -5.494 -12.181 1.00 81.81 185 SER A CA 1
ATOM 1483 C C . SER A 1 185 ? -4.785 -5.261 -12.738 1.00 81.81 185 SER A C 1
ATOM 1485 O O . SER A 1 185 ? -5.501 -6.215 -13.028 1.00 81.81 185 SER A O 1
ATOM 1487 N N . SER A 1 186 ? -5.172 -4.000 -12.948 1.00 79.12 186 SER A N 1
ATOM 1488 C CA . SER A 1 186 ? -6.476 -3.615 -13.505 1.00 79.12 186 SER A CA 1
ATOM 1489 C C . SER A 1 186 ? -6.559 -3.729 -15.040 1.00 79.12 186 SER A C 1
ATOM 1491 O O . SER A 1 186 ? -7.594 -3.407 -15.627 1.00 79.12 186 SER A O 1
ATOM 1493 N N . GLY A 1 187 ? -5.483 -4.159 -15.708 1.00 81.44 187 GLY A N 1
ATOM 1494 C CA . GLY A 1 187 ? -5.460 -4.477 -17.138 1.00 81.44 187 GLY A CA 1
ATOM 1495 C C . GLY A 1 187 ? -4.537 -3.594 -17.982 1.00 81.44 187 GLY A C 1
ATOM 1496 O O . GLY A 1 187 ? -4.168 -2.478 -17.610 1.00 81.44 187 GLY A O 1
ATOM 1497 N N . VAL A 1 188 ? -4.190 -4.104 -19.168 1.00 84.06 188 VAL A N 1
ATOM 1498 C CA . VAL A 1 188 ? -3.193 -3.530 -20.095 1.00 84.06 188 VAL A CA 1
ATOM 1499 C C . VAL A 1 188 ? -3.534 -2.100 -20.533 1.00 84.06 188 VAL A C 1
ATOM 1501 O O . VAL A 1 188 ? -2.640 -1.291 -20.763 1.00 84.06 188 VAL A O 1
ATOM 1504 N N . GLN A 1 189 ? -4.815 -1.734 -20.581 1.00 87.25 189 GLN A N 1
ATOM 1505 C CA . GLN A 1 189 ? -5.268 -0.377 -20.900 1.00 87.25 189 GLN A CA 1
ATOM 1506 C C . GLN A 1 189 ? -4.749 0.693 -19.921 1.00 87.25 189 GLN A C 1
ATOM 1508 O O . GLN A 1 189 ? -4.698 1.870 -20.271 1.00 87.25 189 GLN A O 1
ATOM 1513 N N . ASN A 1 190 ? -4.335 0.301 -18.711 1.00 89.25 190 ASN A N 1
ATOM 1514 C CA . ASN A 1 190 ? -3.791 1.202 -17.694 1.00 89.25 190 ASN A CA 1
ATOM 1515 C C . ASN A 1 190 ? -2.254 1.270 -17.693 1.00 89.25 190 ASN A C 1
ATOM 1517 O O . ASN A 1 190 ? -1.676 1.960 -16.851 1.00 89.25 190 ASN A O 1
ATOM 1521 N N . ILE A 1 191 ? -1.574 0.589 -18.625 1.00 92.38 191 ILE A N 1
ATOM 1522 C CA . ILE A 1 191 ? -0.109 0.490 -18.621 1.00 92.38 191 ILE A CA 1
ATOM 1523 C C . ILE A 1 191 ? 0.585 1.851 -18.781 1.00 92.38 191 ILE A C 1
ATOM 1525 O O . ILE A 1 191 ? 1.649 2.075 -18.211 1.00 92.38 191 ILE A O 1
ATOM 1529 N N . SER A 1 192 ? -0.032 2.800 -19.494 1.00 92.88 192 SER A N 1
ATOM 1530 C CA . SER A 1 192 ? 0.480 4.172 -19.619 1.00 92.88 192 SER A CA 1
ATOM 1531 C C . SER A 1 192 ? 0.501 4.898 -18.273 1.00 92.88 192 SER A C 1
ATOM 1533 O O . SER A 1 192 ? 1.541 5.410 -17.873 1.00 92.88 192 SER A O 1
ATOM 1535 N N . ARG A 1 193 ? -0.613 4.862 -17.534 1.00 93.50 193 ARG A N 1
ATOM 1536 C CA . ARG A 1 193 ? -0.741 5.455 -16.191 1.00 93.50 193 ARG A CA 1
ATOM 1537 C C . ARG A 1 193 ? 0.171 4.771 -15.172 1.00 93.50 193 ARG A C 1
ATOM 1539 O O . ARG A 1 193 ? 0.681 5.410 -14.252 1.00 93.50 193 ARG A O 1
ATOM 1546 N N . CYS A 1 194 ? 0.381 3.465 -15.338 1.00 93.50 194 CYS A N 1
ATOM 1547 C CA . CYS A 1 194 ? 1.353 2.700 -14.565 1.00 93.50 194 CYS A CA 1
ATOM 1548 C C . CYS A 1 194 ? 2.780 3.237 -14.788 1.00 93.50 194 CYS A C 1
ATOM 1550 O O . CYS A 1 194 ? 3.466 3.576 -13.824 1.00 93.50 194 CYS A O 1
ATOM 1552 N N . LEU A 1 195 ? 3.195 3.404 -16.050 1.00 95.12 195 LEU A N 1
ATOM 1553 C CA . LEU A 1 195 ? 4.497 3.977 -16.410 1.00 95.12 195 LEU A CA 1
ATOM 1554 C C . LEU A 1 195 ? 4.673 5.416 -15.910 1.00 95.12 195 LEU A C 1
ATOM 1556 O O . LEU A 1 195 ? 5.748 5.752 -15.419 1.00 95.12 195 LEU A O 1
ATOM 1560 N N . GLU A 1 196 ? 3.635 6.250 -15.996 1.00 96.62 196 GLU A N 1
ATOM 1561 C CA . GLU A 1 196 ? 3.639 7.616 -15.449 1.00 96.62 196 GLU A CA 1
ATOM 1562 C C . GLU A 1 196 ? 3.888 7.606 -13.935 1.00 96.62 196 GLU A C 1
ATOM 1564 O O . GLU A 1 196 ? 4.782 8.301 -13.451 1.00 96.62 196 GLU A O 1
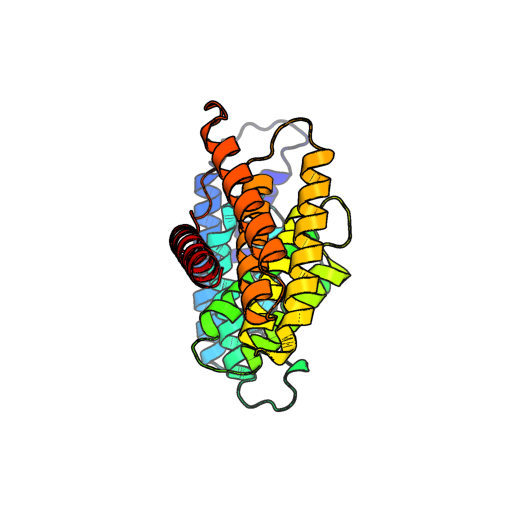ATOM 1569 N N . SER A 1 197 ? 3.170 6.749 -13.201 1.00 96.62 197 SER A N 1
ATOM 1570 C CA . SER A 1 197 ? 3.326 6.608 -11.746 1.00 96.62 197 SER A CA 1
ATOM 1571 C C . SER A 1 197 ? 4.739 6.140 -11.366 1.00 96.62 197 SER A C 1
ATOM 1573 O O . SER A 1 197 ? 5.350 6.679 -10.442 1.00 96.62 197 SER A O 1
ATOM 1575 N N . LEU A 1 198 ? 5.298 5.169 -12.099 1.00 97.25 198 LEU A N 1
ATOM 1576 C CA . LEU A 1 198 ? 6.669 4.684 -11.883 1.00 97.25 198 LEU A CA 1
ATOM 1577 C C . LEU A 1 198 ? 7.718 5.740 -12.241 1.00 97.25 198 LEU A C 1
ATOM 1579 O O . LEU A 1 198 ? 8.703 5.889 -11.521 1.00 97.25 198 LEU A O 1
ATOM 1583 N N . SER A 1 199 ? 7.500 6.502 -13.313 1.00 97.69 199 SER A N 1
ATOM 1584 C CA . SER A 1 199 ? 8.388 7.596 -13.717 1.00 97.69 199 SER A CA 1
ATOM 1585 C C . SER A 1 199 ? 8.445 8.692 -12.651 1.00 97.69 199 SER A C 1
ATOM 1587 O O . SER A 1 199 ? 9.531 9.178 -12.325 1.00 97.69 199 SER A O 1
ATOM 1589 N N . GLU A 1 200 ? 7.300 9.051 -12.060 1.00 97.81 200 GLU A N 1
ATOM 1590 C CA . GLU A 1 200 ? 7.242 9.993 -10.937 1.00 97.81 200 GLU A CA 1
ATOM 1591 C C . GLU A 1 200 ? 8.012 9.448 -9.722 1.00 97.81 200 GLU A C 1
ATOM 1593 O O . GLU A 1 200 ? 8.863 10.152 -9.174 1.00 97.81 200 GLU A O 1
ATOM 1598 N N . ALA A 1 201 ? 7.802 8.178 -9.352 1.00 97.31 201 ALA A N 1
ATOM 1599 C CA . ALA A 1 201 ? 8.522 7.540 -8.246 1.00 97.31 201 ALA A CA 1
ATOM 1600 C C . ALA A 1 201 ? 10.046 7.551 -8.464 1.00 97.31 201 ALA A C 1
ATOM 1602 O O . ALA A 1 201 ? 10.807 7.939 -7.575 1.00 97.31 201 ALA A O 1
ATOM 1603 N N . ILE A 1 202 ? 10.501 7.184 -9.667 1.00 97.50 202 ILE A N 1
ATOM 1604 C CA . ILE A 1 202 ? 11.917 7.211 -10.057 1.00 97.50 202 ILE A CA 1
ATOM 1605 C C . ILE A 1 202 ? 12.481 8.630 -9.931 1.00 97.50 202 ILE A C 1
ATOM 1607 O O . ILE A 1 202 ? 13.566 8.814 -9.379 1.00 97.50 202 ILE A O 1
ATOM 1611 N N . SER A 1 203 ? 11.756 9.642 -10.414 1.00 97.31 203 SER A N 1
ATOM 1612 C CA . SER A 1 203 ? 12.190 11.041 -10.346 1.00 97.31 203 SER A CA 1
ATOM 1613 C C . SER A 1 203 ? 12.389 11.511 -8.902 1.00 97.31 203 SER A C 1
ATOM 1615 O O . SER A 1 203 ? 13.425 12.094 -8.573 1.00 97.31 203 SER A O 1
ATOM 1617 N N . LEU A 1 204 ? 11.430 11.220 -8.020 1.00 95.56 204 LEU A N 1
ATOM 1618 C CA . LEU A 1 204 ? 11.493 11.593 -6.607 1.00 95.56 204 LEU A CA 1
ATOM 1619 C C . LEU A 1 204 ? 12.655 10.896 -5.892 1.00 95.56 204 LEU A C 1
ATOM 1621 O O . LEU A 1 204 ? 13.467 11.556 -5.242 1.00 95.56 204 LEU A O 1
ATOM 1625 N N . LEU A 1 205 ? 12.808 9.584 -6.072 1.00 94.50 205 LEU A N 1
ATOM 1626 C CA . LEU A 1 205 ? 13.900 8.817 -5.466 1.00 94.50 205 LEU A CA 1
ATOM 1627 C C . LEU A 1 205 ? 15.275 9.288 -5.959 1.00 94.50 205 LEU A C 1
ATOM 1629 O O . LEU A 1 205 ? 16.214 9.393 -5.168 1.00 94.50 205 LEU A O 1
ATOM 1633 N N . ARG A 1 206 ? 15.396 9.650 -7.242 1.00 93.38 206 ARG A N 1
ATOM 1634 C CA . ARG A 1 206 ? 16.617 10.269 -7.778 1.00 93.38 206 ARG A CA 1
ATOM 1635 C C . ARG A 1 206 ? 16.903 11.624 -7.142 1.00 93.38 206 ARG A C 1
ATOM 1637 O O . ARG A 1 206 ? 18.060 11.872 -6.820 1.00 93.38 206 ARG A O 1
ATOM 1644 N N . SER A 1 207 ? 15.892 12.474 -6.936 1.00 92.56 207 SER A N 1
ATOM 1645 C CA . SER A 1 207 ? 16.107 13.761 -6.257 1.00 92.56 207 SER A CA 1
ATOM 1646 C C . SER A 1 207 ? 16.631 13.579 -4.832 1.00 92.56 207 SER A C 1
ATOM 1648 O O . SER A 1 207 ? 17.588 14.245 -4.456 1.00 92.56 207 SER A O 1
ATOM 1650 N N . ILE A 1 208 ? 16.118 12.590 -4.089 1.00 91.06 208 ILE A N 1
ATOM 1651 C CA . ILE A 1 208 ? 16.605 12.288 -2.734 1.00 91.06 208 ILE A CA 1
ATOM 1652 C C . ILE A 1 208 ? 18.079 11.854 -2.763 1.00 91.06 208 ILE A C 1
ATOM 1654 O O . ILE A 1 208 ? 18.859 12.263 -1.905 1.00 91.06 208 ILE A O 1
ATOM 1658 N N . LEU A 1 209 ? 18.477 11.020 -3.733 1.00 87.94 209 LEU A N 1
ATOM 1659 C CA . LEU A 1 209 ? 19.871 10.575 -3.859 1.00 87.94 209 LEU A CA 1
ATOM 1660 C C . LEU A 1 209 ? 20.830 11.705 -4.238 1.00 87.94 209 LEU A C 1
ATOM 1662 O O . LEU A 1 209 ? 21.982 11.663 -3.822 1.00 87.94 209 LEU A O 1
ATOM 1666 N N . LEU A 1 210 ? 20.380 12.679 -5.032 1.00 86.81 210 LEU A N 1
ATOM 1667 C CA . LEU A 1 210 ? 21.194 13.837 -5.411 1.00 86.81 210 LEU A CA 1
ATOM 1668 C C . LEU A 1 210 ? 21.396 14.801 -4.236 1.00 86.81 210 LEU A C 1
ATOM 1670 O O . LEU A 1 210 ? 22.483 15.352 -4.088 1.00 86.81 210 LEU A O 1
ATOM 1674 N N . ASP A 1 211 ? 20.376 14.959 -3.391 1.00 82.38 211 ASP A N 1
ATOM 1675 C CA . ASP A 1 211 ? 20.413 15.848 -2.226 1.00 82.38 211 ASP A CA 1
ATOM 1676 C C . ASP A 1 211 ? 21.175 15.240 -1.029 1.00 82.38 211 ASP A C 1
ATOM 1678 O O . ASP A 1 211 ? 21.559 15.953 -0.099 1.00 82.38 211 ASP A O 1
ATOM 1682 N N . SER A 1 212 ? 21.413 13.923 -1.024 1.00 73.12 212 SER A N 1
ATOM 1683 C CA . SER A 1 212 ? 22.073 13.226 0.082 1.00 73.12 212 SER A CA 1
ATOM 1684 C C . SER A 1 212 ? 23.554 12.953 -0.195 1.00 73.12 212 SER A C 1
ATOM 1686 O O . SER A 1 212 ? 23.911 12.204 -1.100 1.00 73.12 212 SER A O 1
ATOM 1688 N N . SER A 1 213 ? 24.442 13.484 0.654 1.00 56.50 213 SER A N 1
ATOM 1689 C CA . SER A 1 213 ? 25.893 13.234 0.581 1.00 56.50 213 SER A CA 1
ATOM 1690 C C . SER A 1 213 ? 26.304 11.802 0.968 1.00 56.50 213 SER A C 1
ATOM 1692 O O . SER A 1 213 ? 27.450 11.408 0.745 1.00 56.50 213 SER A O 1
ATOM 1694 N N . ARG A 1 214 ? 25.385 10.998 1.524 1.00 50.22 214 ARG A N 1
ATOM 1695 C CA . ARG A 1 214 ? 25.579 9.572 1.823 1.00 50.22 214 ARG A CA 1
ATOM 1696 C C . ARG A 1 214 ? 24.531 8.744 1.094 1.00 50.22 214 ARG A C 1
ATOM 1698 O O . ARG A 1 214 ? 23.339 8.964 1.263 1.00 50.22 214 ARG A O 1
ATOM 1705 N N . GLY A 1 215 ? 24.988 7.741 0.344 1.00 58.72 215 GLY A N 1
ATOM 1706 C CA . GLY A 1 215 ? 24.123 6.761 -0.309 1.00 58.72 215 GLY A CA 1
ATOM 1707 C C . GLY A 1 215 ? 23.142 6.151 0.689 1.00 58.72 215 GLY A C 1
ATOM 1708 O O . GLY A 1 215 ? 23.520 5.347 1.539 1.00 58.72 215 GLY A O 1
ATOM 1709 N N . ASN A 1 216 ? 21.877 6.550 0.594 1.00 79.50 216 ASN A N 1
ATOM 1710 C CA . ASN A 1 216 ? 20.821 5.980 1.409 1.00 79.50 216 ASN A CA 1
ATOM 1711 C C . ASN A 1 216 ? 20.460 4.618 0.807 1.00 79.50 216 ASN A C 1
ATOM 1713 O O . ASN A 1 216 ? 19.803 4.550 -0.231 1.00 79.50 216 ASN A O 1
ATOM 1717 N N . ALA A 1 217 ? 20.931 3.538 1.438 1.00 84.00 217 ALA A N 1
ATOM 1718 C CA . ALA A 1 217 ? 20.718 2.168 0.972 1.00 84.00 217 ALA A CA 1
ATOM 1719 C C . ALA A 1 217 ? 19.234 1.849 0.737 1.00 84.00 217 ALA A C 1
ATOM 1721 O O . ALA A 1 217 ? 18.907 1.190 -0.245 1.00 84.00 217 ALA A O 1
ATOM 1722 N N . ILE A 1 218 ? 18.338 2.393 1.570 1.00 85.31 218 ILE A N 1
ATOM 1723 C CA . ILE A 1 218 ? 16.888 2.244 1.401 1.00 85.31 218 ILE A CA 1
ATOM 1724 C C . ILE A 1 218 ? 16.447 2.922 0.103 1.00 85.31 218 ILE A C 1
ATOM 1726 O O . ILE A 1 218 ? 15.818 2.288 -0.733 1.00 85.31 218 ILE A O 1
ATOM 1730 N N . VAL A 1 219 ? 16.828 4.182 -0.117 1.00 89.12 219 VAL A N 1
ATOM 1731 C CA . VAL A 1 219 ? 16.442 4.928 -1.330 1.00 89.12 219 VAL A CA 1
ATOM 1732 C C . VAL A 1 219 ? 17.014 4.272 -2.586 1.00 89.12 219 VAL A C 1
ATOM 1734 O O . VAL A 1 219 ? 16.313 4.154 -3.585 1.00 89.12 219 VAL A O 1
ATOM 1737 N N . MET A 1 220 ? 18.263 3.801 -2.540 1.00 89.69 220 MET A N 1
ATOM 1738 C CA . MET A 1 220 ? 18.859 3.063 -3.655 1.00 89.69 220 MET A CA 1
ATOM 1739 C C . MET A 1 220 ? 18.090 1.761 -3.943 1.00 89.69 220 MET A C 1
ATOM 1741 O O . MET A 1 220 ? 17.960 1.385 -5.105 1.00 89.69 220 MET A O 1
ATOM 1745 N N . HIS A 1 221 ? 17.577 1.081 -2.910 1.00 89.06 221 HIS A N 1
ATOM 1746 C CA . HIS A 1 221 ? 16.857 -0.186 -3.049 1.00 89.06 221 HIS A CA 1
ATOM 1747 C C . HIS A 1 221 ? 15.470 0.028 -3.638 1.00 89.06 221 HIS A C 1
ATOM 1749 O O . HIS A 1 221 ? 15.125 -0.621 -4.623 1.00 89.06 221 HIS A O 1
ATOM 1755 N N . GLU A 1 222 ? 14.731 1.000 -3.109 1.00 90.50 222 GLU A N 1
ATOM 1756 C CA . GLU A 1 222 ? 13.435 1.411 -3.653 1.00 90.50 222 GLU A CA 1
ATOM 1757 C C . GLU A 1 222 ? 13.564 1.894 -5.103 1.00 90.50 222 GLU A C 1
ATOM 1759 O O . GLU A 1 222 ? 12.749 1.544 -5.956 1.00 90.50 222 GLU A O 1
ATOM 1764 N N . LEU A 1 223 ? 14.625 2.644 -5.424 1.00 93.56 223 LEU A N 1
ATOM 1765 C CA . LEU A 1 223 ? 14.862 3.121 -6.787 1.00 93.56 223 LEU A CA 1
ATOM 1766 C C . LEU A 1 223 ? 15.160 1.968 -7.748 1.00 93.56 223 LEU A C 1
ATOM 1768 O O . LEU A 1 223 ? 14.665 1.967 -8.873 1.00 93.56 223 LEU A O 1
ATOM 1772 N N . ALA A 1 224 ? 15.940 0.979 -7.312 1.00 91.38 224 ALA A N 1
ATOM 1773 C CA . ALA A 1 224 ? 16.197 -0.209 -8.112 1.00 91.38 224 ALA A CA 1
ATOM 1774 C C . ALA A 1 224 ? 14.901 -0.986 -8.384 1.00 91.38 224 ALA A C 1
ATOM 1776 O O . ALA A 1 224 ? 14.635 -1.309 -9.539 1.00 91.38 224 ALA A O 1
ATOM 1777 N N . ILE A 1 225 ? 14.056 -1.205 -7.367 1.00 90.62 225 ILE A N 1
ATOM 1778 C CA . ILE A 1 225 ? 12.736 -1.837 -7.537 1.00 90.62 225 ILE A CA 1
ATOM 1779 C C . ILE A 1 225 ? 11.882 -1.056 -8.544 1.00 90.62 225 ILE A C 1
ATOM 1781 O O . ILE A 1 225 ? 11.314 -1.658 -9.457 1.00 90.62 225 ILE A O 1
ATOM 1785 N N . ALA A 1 226 ? 11.821 0.274 -8.423 1.00 94.12 226 ALA A N 1
ATOM 1786 C CA . ALA A 1 226 ? 11.049 1.115 -9.333 1.00 94.12 226 ALA A CA 1
ATOM 1787 C C . ALA A 1 226 ? 11.525 0.981 -10.791 1.00 94.12 226 ALA A C 1
ATOM 1789 O O . ALA A 1 226 ? 10.691 0.838 -11.684 1.00 94.12 226 ALA A O 1
ATOM 1790 N N . TYR A 1 227 ? 12.841 0.933 -11.035 1.00 94.69 227 TYR A N 1
ATOM 1791 C CA . TYR A 1 227 ? 13.392 0.660 -12.368 1.00 94.69 227 TYR A CA 1
ATOM 1792 C C . TYR A 1 227 ? 13.023 -0.732 -12.892 1.00 94.69 227 TYR A C 1
ATOM 1794 O O . TYR A 1 227 ? 12.631 -0.855 -14.050 1.00 94.69 227 TYR A O 1
ATOM 1802 N N . CYS A 1 228 ? 13.098 -1.777 -12.059 1.00 92.00 228 CYS A N 1
ATOM 1803 C CA . CYS A 1 228 ? 12.710 -3.135 -12.464 1.00 92.00 228 CYS A CA 1
ATOM 1804 C C . CYS A 1 228 ? 11.255 -3.161 -12.945 1.00 92.00 228 CYS A C 1
ATOM 1806 O O . CYS A 1 228 ? 10.947 -3.643 -14.035 1.00 92.00 228 CYS A O 1
ATOM 1808 N N . LEU A 1 229 ? 10.355 -2.598 -12.136 1.00 91.38 229 LEU A N 1
ATOM 1809 C CA . LEU A 1 229 ? 8.931 -2.531 -12.451 1.00 91.38 229 LEU A CA 1
ATOM 1810 C C . LEU A 1 229 ? 8.667 -1.672 -13.691 1.00 91.38 229 LEU A C 1
ATOM 1812 O O . LEU A 1 229 ? 7.824 -2.035 -14.511 1.00 91.38 229 LEU A O 1
ATOM 1816 N N . HIS A 1 230 ? 9.403 -0.571 -13.861 1.00 94.81 230 HIS A N 1
ATOM 1817 C CA . HIS A 1 230 ? 9.294 0.281 -15.042 1.00 94.81 230 HIS A CA 1
ATOM 1818 C C . HIS A 1 230 ? 9.714 -0.465 -16.313 1.00 94.81 230 HIS A C 1
ATOM 1820 O O . HIS A 1 230 ? 8.975 -0.431 -17.295 1.00 94.81 230 HIS A O 1
ATOM 1826 N N . ALA A 1 231 ? 10.803 -1.240 -16.272 1.00 91.62 231 ALA A N 1
ATOM 1827 C CA . ALA A 1 231 ? 11.238 -2.080 -17.388 1.00 91.62 231 ALA A CA 1
ATOM 1828 C C . ALA A 1 231 ? 10.168 -3.112 -17.792 1.00 91.62 231 ALA A C 1
ATOM 1830 O O . ALA A 1 231 ? 9.871 -3.271 -18.978 1.00 91.62 231 ALA A O 1
ATOM 1831 N N . HIS A 1 232 ? 9.540 -3.771 -16.811 1.00 88.56 232 HIS A N 1
ATOM 1832 C CA . HIS A 1 232 ? 8.432 -4.701 -17.053 1.00 88.56 232 HIS A CA 1
ATOM 1833 C C . HIS A 1 232 ? 7.238 -4.016 -17.716 1.00 88.56 232 HIS A C 1
ATOM 1835 O O . HIS A 1 232 ? 6.738 -4.479 -18.741 1.00 88.56 232 HIS A O 1
ATOM 1841 N N . CYS A 1 233 ? 6.811 -2.875 -17.180 1.00 90.62 233 CYS A N 1
ATOM 1842 C CA . CYS A 1 233 ? 5.678 -2.148 -17.743 1.00 90.62 233 CYS A CA 1
ATOM 1843 C C . CYS A 1 233 ? 5.999 -1.583 -19.134 1.00 90.62 233 CYS A C 1
ATOM 1845 O O . CYS A 1 233 ? 5.129 -1.514 -20.000 1.00 90.62 233 CYS A O 1
ATOM 1847 N N . ALA A 1 234 ? 7.257 -1.209 -19.380 1.00 91.31 234 ALA A N 1
ATOM 1848 C CA . ALA A 1 234 ? 7.722 -0.733 -20.674 1.00 91.31 234 ALA A CA 1
ATOM 1849 C C . ALA A 1 234 ? 7.678 -1.855 -21.720 1.00 91.31 234 ALA A C 1
ATOM 1851 O O . ALA A 1 234 ? 7.264 -1.611 -22.853 1.00 91.31 234 ALA A O 1
ATOM 1852 N N . GLN A 1 235 ? 8.038 -3.082 -21.336 1.00 88.88 235 GLN A N 1
ATOM 1853 C CA . GLN A 1 235 ? 7.890 -4.264 -22.183 1.00 88.88 235 GLN A CA 1
ATOM 1854 C C . GLN A 1 235 ? 6.423 -4.519 -22.546 1.00 88.88 235 GLN A C 1
ATOM 1856 O O . GLN A 1 235 ? 6.116 -4.674 -23.725 1.00 88.88 235 GLN A O 1
ATOM 1861 N N . GLU A 1 236 ? 5.521 -4.521 -21.563 1.00 88.62 236 GLU A N 1
ATOM 1862 C CA . GLU A 1 236 ? 4.080 -4.725 -21.782 1.00 88.62 236 GLU A CA 1
ATOM 1863 C C . GLU A 1 236 ? 3.462 -3.634 -22.662 1.00 88.62 236 GLU A C 1
ATOM 1865 O O . GLU A 1 236 ? 2.612 -3.905 -23.506 1.00 88.62 236 GLU A O 1
ATOM 1870 N N . ALA A 1 237 ? 3.939 -2.398 -22.520 1.00 88.69 237 ALA A N 1
ATOM 1871 C CA . ALA A 1 237 ? 3.541 -1.271 -23.352 1.00 88.69 237 ALA A CA 1
ATOM 1872 C C . ALA A 1 237 ? 4.203 -1.262 -24.746 1.00 88.69 237 ALA A C 1
ATOM 1874 O O . ALA A 1 237 ? 4.062 -0.275 -25.470 1.00 88.69 237 ALA A O 1
ATOM 1875 N N . ASN A 1 238 ? 4.954 -2.308 -25.119 1.00 86.19 238 ASN A N 1
ATOM 1876 C CA . ASN A 1 238 ? 5.735 -2.385 -26.358 1.00 86.19 238 ASN A CA 1
ATOM 1877 C C . ASN A 1 238 ? 6.635 -1.154 -26.586 1.00 86.19 238 AS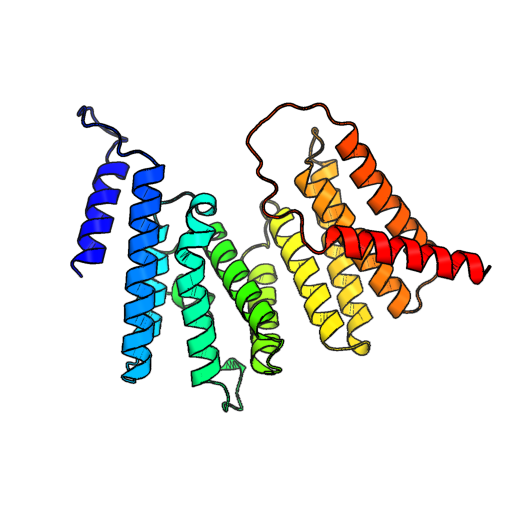N A C 1
ATOM 1879 O O . ASN A 1 238 ? 6.838 -0.702 -27.716 1.00 86.19 238 ASN A O 1
ATOM 1883 N N . ARG A 1 239 ? 7.189 -0.588 -25.507 1.00 82.88 239 ARG A N 1
ATOM 1884 C CA . ARG A 1 239 ? 8.194 0.476 -25.599 1.00 82.88 239 ARG A CA 1
ATOM 1885 C C . ARG A 1 239 ? 9.502 -0.100 -26.153 1.00 82.88 239 ARG A C 1
ATOM 1887 O O . ARG A 1 239 ? 9.779 -1.296 -26.067 1.00 82.88 239 ARG A O 1
ATOM 1894 N N . GLY A 1 240 ? 10.319 0.771 -26.745 1.00 82.38 240 GLY A N 1
ATOM 1895 C CA . GLY A 1 240 ? 11.575 0.370 -27.379 1.00 82.38 240 GLY A CA 1
ATOM 1896 C C . GLY A 1 240 ? 12.541 -0.314 -26.403 1.00 82.38 240 GLY A C 1
ATOM 1897 O O . GLY A 1 240 ? 12.658 0.095 -25.248 1.00 82.38 240 GLY A O 1
ATOM 1898 N N . GLY A 1 241 ? 13.288 -1.312 -26.892 1.00 82.38 241 GLY A N 1
ATOM 1899 C CA . GLY A 1 241 ? 14.221 -2.112 -26.082 1.00 82.38 241 GLY A CA 1
ATOM 1900 C C . GLY A 1 241 ? 15.292 -1.296 -25.348 1.00 82.38 241 GLY A C 1
ATOM 1901 O O . GLY A 1 241 ? 15.780 -1.729 -24.311 1.00 82.38 241 GLY A O 1
ATOM 1902 N N . LYS A 1 242 ? 15.600 -0.085 -25.828 1.00 88.50 242 LYS A N 1
ATOM 1903 C CA . LYS A 1 242 ? 16.499 0.854 -25.149 1.00 88.50 242 LYS A CA 1
ATOM 1904 C C . LYS A 1 242 ? 16.009 1.233 -23.747 1.00 88.50 242 LYS A C 1
ATOM 1906 O O . LYS A 1 242 ? 16.807 1.206 -22.823 1.00 88.50 242 LYS A O 1
ATOM 1911 N N . VAL A 1 243 ? 14.719 1.547 -23.588 1.00 88.50 243 VAL A N 1
ATOM 1912 C CA . VAL A 1 243 ? 14.142 1.956 -22.289 1.00 88.50 243 VAL A CA 1
ATOM 1913 C C . VAL A 1 243 ? 14.298 0.825 -21.278 1.00 88.50 243 VAL A C 1
ATOM 1915 O O . VAL A 1 243 ? 14.874 1.009 -20.215 1.00 88.50 243 VAL A O 1
ATOM 1918 N N . ILE A 1 244 ? 13.886 -0.374 -21.688 1.00 88.38 244 ILE A N 1
ATOM 1919 C CA . ILE A 1 244 ? 13.990 -1.602 -20.901 1.00 88.38 244 ILE A CA 1
ATOM 1920 C C . ILE A 1 244 ? 15.439 -1.856 -20.459 1.00 88.38 244 ILE A C 1
ATOM 1922 O O . ILE A 1 244 ? 15.698 -2.162 -19.296 1.00 88.38 244 ILE A O 1
ATOM 1926 N N . PHE A 1 245 ? 16.391 -1.732 -21.387 1.00 88.06 245 PHE A N 1
ATOM 1927 C CA . PHE A 1 245 ? 17.801 -1.979 -21.109 1.00 88.06 245 PHE A CA 1
ATOM 1928 C C . PHE A 1 245 ? 18.400 -0.927 -20.166 1.00 88.06 245 PHE A C 1
ATOM 1930 O O . PHE A 1 245 ? 19.149 -1.270 -19.250 1.00 88.06 245 PHE A O 1
ATOM 1937 N N . ASP A 1 246 ? 18.075 0.350 -20.376 1.00 92.44 246 ASP A N 1
ATOM 1938 C CA . ASP A 1 246 ? 18.554 1.453 -19.542 1.00 92.44 246 ASP A CA 1
ATOM 1939 C C . ASP A 1 246 ? 18.017 1.339 -18.104 1.00 92.44 246 ASP A C 1
ATOM 1941 O O . ASP A 1 246 ? 18.777 1.533 -17.148 1.00 92.44 246 ASP A O 1
ATOM 1945 N N . ASP A 1 247 ? 16.755 0.938 -17.935 1.00 92.44 247 ASP A N 1
ATOM 1946 C CA . ASP A 1 247 ? 16.153 0.669 -16.626 1.00 92.44 247 ASP A CA 1
ATOM 1947 C C . ASP A 1 247 ? 16.815 -0.526 -15.929 1.00 92.44 247 ASP A C 1
ATOM 1949 O O . ASP A 1 247 ? 17.242 -0.420 -14.777 1.00 92.44 247 ASP A O 1
ATOM 1953 N N . ALA A 1 248 ? 16.979 -1.649 -16.637 1.00 89.50 248 ALA A N 1
ATOM 1954 C CA . ALA A 1 248 ? 17.628 -2.844 -16.101 1.00 89.50 248 ALA A CA 1
ATOM 1955 C C . ALA A 1 248 ? 19.073 -2.556 -15.659 1.00 89.50 248 ALA A C 1
ATOM 1957 O O . ALA A 1 248 ? 19.484 -2.912 -14.550 1.00 89.50 248 ALA A O 1
ATOM 1958 N N . ARG A 1 249 ? 19.840 -1.845 -16.497 1.00 91.06 249 ARG A N 1
ATOM 1959 C CA . ARG A 1 249 ? 21.203 -1.402 -16.175 1.00 91.06 249 ARG A CA 1
ATOM 1960 C C . ARG A 1 249 ? 21.210 -0.504 -14.936 1.00 91.06 249 ARG A C 1
ATOM 1962 O O . ARG A 1 249 ? 22.092 -0.650 -14.089 1.00 91.06 249 ARG A O 1
ATOM 1969 N N . SER A 1 250 ? 20.248 0.410 -14.823 1.00 93.88 250 SER A N 1
ATOM 1970 C CA . SER A 1 250 ? 20.136 1.322 -13.681 1.00 93.88 250 SER A CA 1
ATOM 1971 C C . SER A 1 250 ? 19.839 0.573 -12.380 1.00 93.88 250 SER A C 1
ATOM 1973 O O . SER A 1 250 ? 20.503 0.828 -11.375 1.00 93.88 250 SER A O 1
ATOM 1975 N N . ALA A 1 251 ? 18.916 -0.395 -12.405 1.00 91.38 251 ALA A N 1
ATOM 1976 C CA . ALA A 1 251 ? 18.592 -1.236 -11.252 1.00 91.38 251 ALA A CA 1
ATOM 1977 C C . ALA A 1 251 ? 19.808 -2.040 -10.762 1.00 91.38 251 ALA A C 1
ATOM 1979 O O . ALA A 1 251 ? 20.198 -1.940 -9.596 1.00 91.38 251 ALA A O 1
ATOM 1980 N N . VAL A 1 252 ? 20.473 -2.771 -11.665 1.00 88.00 252 VAL A N 1
ATOM 1981 C CA . VAL A 1 252 ? 21.673 -3.563 -11.338 1.00 88.00 252 VAL A CA 1
ATOM 1982 C C . VAL A 1 252 ? 22.807 -2.668 -10.831 1.00 88.00 252 VAL A C 1
ATOM 1984 O O . VAL A 1 252 ? 23.482 -3.006 -9.859 1.00 88.00 252 VAL A O 1
ATOM 1987 N N . GLY A 1 253 ? 22.995 -1.497 -11.447 1.00 90.12 253 GLY A N 1
ATOM 1988 C CA . GLY A 1 253 ? 23.999 -0.517 -11.036 1.00 90.12 253 GLY A CA 1
ATOM 1989 C C . GLY A 1 253 ? 23.765 0.083 -9.645 1.00 90.12 253 GLY A C 1
ATOM 1990 O O . GLY A 1 253 ? 24.719 0.530 -9.013 1.00 90.12 253 GLY A O 1
ATOM 1991 N N . LEU A 1 254 ? 22.523 0.112 -9.155 1.00 89.69 254 LEU A N 1
ATOM 1992 C CA . LEU A 1 254 ? 22.198 0.551 -7.795 1.00 89.69 254 LEU A CA 1
ATOM 1993 C C . LEU A 1 254 ? 22.452 -0.556 -6.771 1.00 89.69 254 LEU A C 1
ATOM 1995 O O . LEU A 1 254 ? 23.082 -0.301 -5.745 1.00 89.69 254 LEU A O 1
ATOM 1999 N N . TRP A 1 255 ? 22.018 -1.786 -7.055 1.00 87.31 255 TRP A N 1
ATOM 2000 C CA . TRP A 1 255 ? 22.251 -2.917 -6.153 1.00 87.31 255 TRP A CA 1
ATOM 2001 C C . TRP A 1 255 ? 23.733 -3.283 -6.029 1.00 87.31 255 TRP A C 1
ATOM 2003 O O . TRP A 1 255 ? 24.187 -3.600 -4.930 1.00 87.31 255 TRP A O 1
ATOM 2013 N N . SER A 1 256 ? 24.524 -3.157 -7.100 1.00 84.19 256 SER A N 1
ATOM 2014 C CA . SER A 1 256 ? 25.971 -3.403 -7.033 1.00 84.19 256 SER A CA 1
ATOM 2015 C C . SER A 1 256 ? 26.695 -2.428 -6.098 1.00 84.19 256 SER A C 1
ATOM 2017 O O . SER A 1 256 ? 27.579 -2.837 -5.347 1.00 84.19 256 SER A O 1
ATOM 2019 N N . LYS A 1 257 ? 26.270 -1.157 -6.060 1.00 83.69 257 LYS A N 1
ATOM 2020 C CA . LYS A 1 257 ? 26.826 -0.135 -5.157 1.00 83.69 257 LYS A CA 1
ATOM 2021 C C . LYS A 1 257 ? 26.525 -0.413 -3.682 1.00 83.69 257 LYS A C 1
ATOM 2023 O O . LYS A 1 257 ? 27.344 -0.070 -2.830 1.00 83.69 257 LYS A O 1
ATOM 2028 N N . MET A 1 258 ? 25.399 -1.062 -3.368 1.00 75.75 258 MET A N 1
ATOM 2029 C CA . MET A 1 258 ? 25.082 -1.472 -1.990 1.00 75.75 258 MET A CA 1
ATOM 2030 C C . MET A 1 258 ? 26.011 -2.571 -1.481 1.00 75.75 258 MET A C 1
ATOM 2032 O O . MET A 1 258 ? 26.412 -2.536 -0.323 1.00 75.75 258 MET A O 1
ATOM 2036 N N . GLY A 1 259 ? 26.377 -3.529 -2.339 1.00 58.34 259 GLY A N 1
ATOM 2037 C CA . GLY A 1 259 ? 27.289 -4.617 -1.969 1.00 58.34 259 GLY A CA 1
ATOM 2038 C C . GLY A 1 259 ? 28.701 -4.134 -1.615 1.00 58.34 259 GLY A C 1
ATOM 2039 O O . GLY A 1 259 ? 29.424 -4.816 -0.897 1.00 58.34 259 GLY A O 1
ATOM 2040 N N . THR A 1 260 ? 29.082 -2.942 -2.082 1.00 53.88 260 THR A N 1
ATOM 2041 C CA . THR A 1 260 ? 30.406 -2.342 -1.851 1.00 53.88 260 THR A CA 1
ATOM 2042 C C . THR A 1 260 ? 30.476 -1.382 -0.659 1.00 53.88 260 THR A C 1
ATOM 2044 O O . THR A 1 260 ? 31.569 -0.955 -0.291 1.00 53.88 260 THR A O 1
ATOM 2047 N N . SER A 1 261 ? 29.348 -1.013 -0.037 1.00 47.97 261 SER A N 1
ATOM 2048 C CA . SER A 1 261 ? 29.357 -0.095 1.110 1.00 47.97 261 SER A CA 1
ATOM 2049 C C . SER A 1 261 ? 29.629 -0.847 2.417 1.00 47.97 261 SER A C 1
ATOM 2051 O O . SER A 1 261 ? 28.798 -1.630 2.871 1.00 47.97 261 SER A O 1
ATOM 2053 N N . HIS A 1 262 ? 30.801 -0.601 3.010 1.00 36.34 262 HIS A N 1
ATOM 2054 C CA . HIS A 1 262 ? 31.275 -1.199 4.259 1.00 36.34 262 HIS A CA 1
ATOM 2055 C C . HIS A 1 262 ? 30.240 -1.205 5.400 1.00 36.34 262 HIS A C 1
ATOM 2057 O O . HIS A 1 262 ? 29.570 -0.211 5.682 1.00 36.34 262 HIS A O 1
ATOM 2063 N N . HIS A 1 263 ? 30.194 -2.342 6.101 1.00 44.25 263 HIS A N 1
ATOM 2064 C CA . HIS A 1 263 ? 29.469 -2.583 7.346 1.00 44.25 263 HIS A CA 1
ATOM 2065 C C . HIS A 1 263 ? 29.730 -1.499 8.396 1.00 44.25 263 HIS A C 1
ATOM 2067 O O . HIS A 1 263 ? 30.840 -1.395 8.910 1.00 44.25 263 HIS A O 1
ATOM 2073 N N . SER A 1 264 ? 28.702 -0.733 8.764 1.00 33.81 264 SER A N 1
ATOM 2074 C CA . SER A 1 264 ? 28.652 0.047 10.010 1.00 33.81 264 SER A CA 1
ATOM 2075 C C . SER A 1 264 ? 27.212 0.467 10.323 1.00 33.81 264 SER A C 1
ATOM 2077 O O . SER A 1 264 ? 26.848 1.621 10.130 1.00 33.81 264 SER A O 1
ATOM 2079 N N . SER A 1 265 ? 26.378 -0.484 10.751 1.00 30.30 265 SER A N 1
ATOM 2080 C CA . SER A 1 265 ? 25.391 -0.305 11.834 1.00 30.30 265 SER A CA 1
ATOM 2081 C C . SER A 1 265 ? 24.519 -1.569 11.953 1.00 30.30 265 SER A C 1
ATOM 2083 O O . SER A 1 265 ? 23.754 -1.869 11.032 1.00 30.30 265 SER A O 1
ATOM 2085 N N . PRO A 1 266 ? 24.610 -2.332 13.057 1.00 33.34 266 PRO A N 1
ATOM 2086 C CA . PRO A 1 266 ? 23.657 -3.387 13.367 1.00 33.34 266 PRO A CA 1
ATOM 2087 C C . PRO A 1 266 ? 22.382 -2.723 13.897 1.00 33.34 266 PRO A C 1
ATOM 2089 O O . PRO A 1 266 ? 22.275 -2.417 15.080 1.00 33.34 266 PRO A O 1
ATOM 2092 N N . GLY A 1 267 ? 21.427 -2.428 13.016 1.00 29.98 267 GLY A N 1
ATOM 2093 C CA . GLY A 1 267 ? 20.185 -1.790 13.463 1.00 29.98 267 GLY A CA 1
ATOM 2094 C C . GLY A 1 267 ? 19.093 -1.606 12.419 1.00 29.98 267 GLY A C 1
ATOM 2095 O O . GLY A 1 267 ? 17.929 -1.505 12.788 1.00 29.98 267 GLY A O 1
ATOM 2096 N N . VAL A 1 268 ? 19.407 -1.630 11.123 1.00 33.38 268 VAL A N 1
ATOM 2097 C CA . VAL A 1 268 ? 18.360 -1.597 10.094 1.00 33.38 268 VAL A CA 1
ATOM 2098 C C . VAL A 1 268 ? 18.070 -3.028 9.682 1.00 33.38 268 VAL A C 1
ATOM 2100 O O . VAL A 1 268 ? 18.632 -3.558 8.728 1.00 33.38 268 VAL A O 1
ATOM 2103 N N . ILE A 1 269 ? 17.218 -3.673 10.479 1.00 32.31 269 ILE A N 1
ATOM 2104 C CA . ILE A 1 269 ? 16.491 -4.871 10.071 1.00 32.31 269 ILE A CA 1
ATOM 2105 C C . ILE A 1 269 ? 15.950 -4.576 8.672 1.00 32.31 269 ILE A C 1
ATOM 2107 O O . ILE A 1 269 ? 15.171 -3.637 8.506 1.00 32.31 269 ILE A O 1
ATOM 2111 N N . PHE A 1 270 ? 16.394 -5.349 7.678 1.00 36.47 270 PHE A N 1
ATOM 2112 C CA . PHE A 1 270 ? 15.689 -5.512 6.413 1.00 36.47 270 PHE A CA 1
ATOM 2113 C C . PHE A 1 270 ? 14.248 -5.859 6.783 1.00 36.47 270 PHE A C 1
ATOM 2115 O O . PHE A 1 270 ? 13.946 -7.006 7.120 1.00 36.47 270 PHE A O 1
ATOM 2122 N N . GLN A 1 271 ? 13.382 -4.850 6.862 1.00 34.19 271 GLN A N 1
ATOM 2123 C CA . GLN A 1 271 ? 11.971 -5.027 7.153 1.00 34.19 271 GLN A CA 1
ATOM 2124 C C . GLN A 1 271 ? 11.393 -5.671 5.894 1.00 34.19 271 GLN A C 1
ATOM 2126 O O . GLN A 1 271 ? 11.024 -4.992 4.948 1.00 34.19 271 GLN A O 1
ATOM 2131 N N . GLN A 1 272 ? 11.473 -7.004 5.907 1.00 33.91 272 GLN A N 1
ATOM 2132 C CA . GLN A 1 272 ? 11.363 -7.937 4.793 1.00 33.91 272 GLN A CA 1
ATOM 2133 C C . GLN A 1 272 ? 12.370 -7.684 3.654 1.00 33.91 272 GLN A C 1
ATOM 2135 O O . GLN A 1 272 ? 12.237 -6.720 2.903 1.00 33.91 272 GLN A O 1
ATOM 2140 N N . PRO A 1 273 ? 13.340 -8.592 3.416 1.00 39.75 273 PRO A N 1
ATOM 2141 C CA . PRO A 1 273 ? 13.726 -8.858 2.037 1.00 39.75 273 PRO A CA 1
ATOM 2142 C C . PRO A 1 273 ? 12.414 -9.199 1.340 1.00 39.75 273 PRO A C 1
ATOM 2144 O O . PRO A 1 273 ? 11.777 -10.183 1.716 1.00 39.75 273 PRO A O 1
ATOM 2147 N N . SER A 1 274 ? 11.936 -8.327 0.452 1.00 45.19 274 SER A N 1
ATOM 2148 C CA . SER A 1 274 ? 10.693 -8.602 -0.254 1.00 45.19 274 SER A CA 1
ATOM 2149 C C . SER A 1 274 ? 10.818 -10.004 -0.851 1.00 45.19 274 SER A C 1
ATOM 2151 O O . SER A 1 274 ? 11.788 -10.303 -1.553 1.00 45.19 274 SER A O 1
ATOM 2153 N N . GLU A 1 275 ? 9.857 -10.878 -0.563 1.00 43.44 275 GLU A N 1
ATOM 2154 C CA . GLU A 1 275 ? 9.719 -12.184 -1.225 1.00 43.44 275 GLU A CA 1
ATOM 2155 C C . GLU A 1 275 ? 9.673 -12.024 -2.768 1.00 43.44 275 GLU A C 1
ATOM 2157 O O . GLU A 1 275 ? 9.803 -12.982 -3.521 1.00 43.44 275 GLU A O 1
ATOM 2162 N N . THR A 1 276 ? 9.570 -10.776 -3.234 1.00 57.69 276 THR A N 1
ATOM 2163 C CA . THR A 1 276 ? 9.562 -10.259 -4.596 1.00 57.69 276 THR A CA 1
ATOM 2164 C C . THR A 1 276 ? 10.934 -9.962 -5.219 1.00 57.69 276 THR A C 1
ATOM 2166 O O . THR A 1 276 ? 11.000 -9.881 -6.442 1.00 57.69 276 THR A O 1
ATOM 2169 N N . LEU A 1 277 ? 12.037 -9.808 -4.467 1.00 66.19 277 LEU A N 1
ATOM 2170 C CA . LEU A 1 277 ? 13.330 -9.392 -5.053 1.00 66.19 277 LEU A CA 1
ATOM 2171 C C . LEU A 1 277 ? 13.909 -10.441 -6.010 1.00 66.19 277 LEU A C 1
ATOM 2173 O O . LEU A 1 277 ? 14.335 -10.111 -7.114 1.00 66.19 277 LEU A O 1
ATOM 2177 N N . VAL A 1 278 ? 13.933 -11.704 -5.578 1.00 67.06 278 VAL A N 1
ATOM 2178 C CA . VAL A 1 278 ? 14.444 -12.813 -6.395 1.00 67.06 278 VAL A CA 1
ATOM 2179 C C . VAL A 1 278 ? 13.578 -13.001 -7.649 1.00 67.06 278 VAL A C 1
ATOM 2181 O O . VAL A 1 278 ? 14.149 -12.992 -8.739 1.00 67.06 278 VAL A O 1
ATOM 2184 N N . PRO A 1 279 ? 12.232 -13.055 -7.556 1.00 73.00 279 PRO A N 1
ATOM 2185 C CA . PRO A 1 279 ? 11.371 -13.041 -8.736 1.00 73.00 279 PRO A CA 1
ATOM 2186 C C . PRO A 1 279 ? 11.621 -11.862 -9.683 1.00 73.00 279 PRO A C 1
ATOM 2188 O O . PRO A 1 279 ? 11.697 -12.086 -10.885 1.00 73.00 279 PRO A O 1
ATOM 2191 N N . LEU A 1 280 ? 11.794 -10.636 -9.166 1.00 73.31 280 LEU A N 1
ATOM 2192 C CA . LEU A 1 280 ? 12.048 -9.434 -9.978 1.00 73.31 280 LEU A CA 1
ATOM 2193 C C . LEU A 1 280 ? 13.392 -9.484 -10.711 1.00 73.31 280 LEU A C 1
ATOM 2195 O O . LEU A 1 280 ? 13.511 -9.022 -11.844 1.00 73.31 280 LEU A O 1
ATOM 2199 N N . LEU A 1 281 ? 14.419 -10.035 -10.065 1.00 73.69 281 LEU A N 1
ATOM 2200 C CA . LEU A 1 281 ? 15.726 -10.243 -10.679 1.00 73.69 281 LEU A CA 1
ATOM 2201 C C . LEU A 1 281 ? 15.663 -11.308 -11.775 1.00 73.69 281 LEU A C 1
ATOM 2203 O O . LEU A 1 281 ? 16.179 -11.082 -12.868 1.00 73.69 281 LEU A O 1
ATOM 2207 N N . CYS A 1 282 ? 15.013 -12.442 -11.504 1.00 75.25 282 CYS A N 1
ATOM 2208 C CA . CYS A 1 282 ? 14.806 -13.495 -12.495 1.00 75.25 282 CYS A CA 1
ATOM 2209 C C . CYS A 1 282 ? 14.027 -12.966 -13.703 1.00 75.25 282 CYS A C 1
ATOM 2211 O O . CYS A 1 282 ? 14.468 -13.127 -14.838 1.00 75.25 282 CYS A O 1
ATOM 2213 N N . SER A 1 283 ? 12.932 -12.243 -13.461 1.00 76.75 283 SER A N 1
ATOM 2214 C CA . SER A 1 283 ? 12.109 -11.685 -14.528 1.00 76.75 283 SER A CA 1
ATOM 2215 C C . SER A 1 283 ? 12.857 -10.633 -15.347 1.00 76.75 283 SER A C 1
ATOM 2217 O O . SER A 1 283 ? 12.670 -10.572 -16.557 1.00 76.75 283 SER A O 1
ATOM 2219 N N . LEU A 1 284 ? 13.738 -9.835 -14.737 1.00 79.19 284 LEU A N 1
ATOM 2220 C CA . LEU A 1 284 ? 14.625 -8.923 -15.464 1.00 79.19 284 LEU A CA 1
ATOM 2221 C C . LEU A 1 284 ? 15.608 -9.660 -16.378 1.00 79.19 284 LEU A C 1
ATOM 2223 O O . LEU A 1 284 ? 15.820 -9.233 -17.513 1.00 79.19 284 LEU A O 1
ATOM 2227 N N . VAL A 1 285 ? 16.210 -10.750 -15.896 1.00 80.62 285 VAL A N 1
ATOM 2228 C CA . VAL A 1 285 ? 17.131 -11.577 -16.690 1.00 80.62 285 VAL A CA 1
ATOM 2229 C C . VAL A 1 285 ? 16.411 -12.172 -17.899 1.00 80.62 285 VAL A C 1
ATOM 2231 O O . VAL A 1 285 ? 16.906 -12.041 -19.020 1.00 80.62 285 VAL A O 1
ATOM 2234 N N . ASP A 1 286 ? 15.223 -12.742 -17.697 1.00 81.50 286 ASP A N 1
ATOM 2235 C CA . ASP A 1 286 ? 14.405 -13.306 -18.778 1.00 81.50 286 ASP A CA 1
ATOM 2236 C C . ASP A 1 286 ? 14.053 -12.243 -19.828 1.00 81.50 286 ASP A C 1
ATOM 2238 O O . ASP A 1 286 ? 14.134 -12.465 -21.039 1.00 81.50 286 ASP A O 1
ATOM 2242 N N . LEU A 1 287 ? 13.710 -11.043 -19.366 1.00 79.31 287 LEU A N 1
ATOM 2243 C CA . LEU A 1 287 ? 13.294 -9.934 -20.214 1.00 79.31 287 LEU A CA 1
ATOM 2244 C C . LEU A 1 287 ? 14.457 -9.387 -21.058 1.00 79.31 287 LEU A C 1
ATOM 2246 O O . LEU A 1 287 ? 14.278 -9.082 -22.241 1.00 79.31 287 LEU A O 1
ATOM 2250 N N . LEU A 1 288 ? 15.667 -9.350 -20.493 1.00 77.31 288 LEU A N 1
ATOM 2251 C CA . LEU A 1 288 ? 16.892 -9.057 -21.237 1.00 77.31 288 LEU A CA 1
ATOM 2252 C C . LEU A 1 288 ? 17.213 -10.155 -22.262 1.00 77.31 288 LEU A C 1
ATOM 2254 O O . LEU A 1 288 ? 17.546 -9.834 -23.404 1.00 77.31 288 LEU A O 1
ATOM 2258 N N . ALA A 1 289 ? 17.061 -11.432 -21.897 1.00 77.50 289 ALA A N 1
ATOM 2259 C CA . ALA A 1 289 ? 17.309 -12.559 -22.796 1.00 77.50 289 ALA A CA 1
ATOM 2260 C C . ALA A 1 289 ? 16.387 -12.534 -24.030 1.00 77.50 289 ALA A C 1
ATOM 2262 O O . ALA A 1 289 ? 16.855 -12.707 -25.157 1.00 77.50 289 ALA A O 1
ATOM 2263 N N . MET A 1 290 ? 15.099 -12.215 -23.848 1.00 72.44 290 MET A N 1
ATOM 2264 C CA . MET A 1 290 ? 14.150 -12.081 -24.961 1.00 72.44 290 MET A CA 1
ATOM 2265 C C . MET A 1 290 ? 14.537 -10.979 -25.954 1.00 72.44 290 MET A C 1
ATOM 2267 O O . MET A 1 290 ? 14.309 -11.122 -27.156 1.00 72.44 290 MET A O 1
ATOM 2271 N N . LYS A 1 291 ? 15.127 -9.871 -25.490 1.00 66.94 291 LYS A N 1
ATOM 2272 C CA . LYS A 1 291 ? 15.527 -8.775 -26.386 1.00 66.94 291 LYS A CA 1
ATOM 2273 C C . LYS A 1 291 ? 16.820 -9.048 -27.141 1.00 66.94 291 LYS A C 1
ATOM 2275 O O . LYS A 1 291 ? 16.909 -8.625 -28.287 1.00 66.94 291 LYS A O 1
ATOM 2280 N N . VAL A 1 292 ? 17.750 -9.810 -26.565 1.00 59.06 292 VAL A N 1
ATOM 2281 C CA . VAL A 1 292 ? 18.942 -10.298 -27.283 1.00 59.06 292 VAL A CA 1
ATOM 2282 C C . VAL A 1 292 ? 18.559 -11.275 -28.402 1.00 59.06 292 VAL A C 1
ATOM 2284 O O . VAL A 1 292 ? 19.213 -11.306 -29.434 1.00 59.06 292 VAL A O 1
ATOM 2287 N N . SER A 1 293 ? 17.466 -12.031 -28.251 1.00 53.75 293 SER A N 1
ATOM 2288 C CA . SER A 1 293 ? 16.965 -12.927 -29.308 1.00 53.75 293 SER A CA 1
ATOM 2289 C C . SER A 1 293 ? 16.163 -12.245 -30.432 1.00 53.75 293 SER A C 1
ATOM 2291 O O . SER A 1 293 ? 15.820 -12.900 -31.411 1.00 53.75 293 SER A O 1
ATOM 2293 N N . GLN A 1 294 ? 15.832 -10.954 -30.295 1.00 49.59 294 GLN A N 1
ATOM 2294 C CA . GLN A 1 294 ? 15.068 -10.172 -31.287 1.00 49.59 294 GLN A CA 1
ATOM 2295 C C . GLN A 1 294 ? 15.941 -9.200 -32.105 1.00 49.59 294 GLN A C 1
ATOM 2297 O O . GLN A 1 294 ? 15.403 -8.450 -32.922 1.00 49.59 294 GLN A O 1
ATOM 2302 N N . SER A 1 295 ? 17.256 -9.188 -31.867 1.00 44.00 295 SER A N 1
ATOM 2303 C CA . SER A 1 295 ? 18.266 -8.390 -32.579 1.00 44.00 295 SER A CA 1
ATOM 2304 C C . SER A 1 295 ? 19.135 -9.269 -33.462 1.00 44.00 295 SER A C 1
ATOM 2306 O O . SER A 1 295 ? 19.420 -8.842 -34.599 1.00 44.00 295 SER A O 1
#

InterPro domains:
  IPR005314 Peptidase C50, separase [PTHR12792] (1-291)

Radius of gyration: 21.98 Å; chains: 1; bounding box: 56×32×74 Å

pLDDT: mean 78.85, std 18.17, range [29.98, 97.81]